Protein AF-A0A7V0LXZ6-F1 (afdb_monomer)

Structure (mmCIF, N/CA/C/O backbone):
data_AF-A0A7V0LXZ6-F1
#
_entry.id   AF-A0A7V0LXZ6-F1
#
loop_
_atom_site.group_PDB
_atom_site.id
_atom_site.type_symbol
_atom_site.label_atom_id
_atom_site.label_alt_id
_atom_site.label_comp_id
_atom_site.label_asym_id
_atom_site.label_entity_id
_atom_site.label_seq_id
_atom_site.pdbx_PDB_ins_code
_atom_site.Cartn_x
_atom_site.Cartn_y
_atom_site.Cartn_z
_atom_site.occupancy
_atom_site.B_iso_or_equiv
_atom_site.auth_seq_id
_atom_site.auth_comp_id
_atom_site.auth_asym_id
_atom_site.auth_atom_id
_atom_site.pdbx_PDB_model_num
ATOM 1 N N . MET A 1 1 ? -17.083 27.691 -55.300 1.00 70.56 1 MET A N 1
ATOM 2 C CA . MET A 1 1 ? -17.673 26.833 -54.243 1.00 70.56 1 MET A CA 1
ATOM 3 C C . MET A 1 1 ? -17.488 25.333 -54.470 1.00 70.56 1 MET A C 1
ATOM 5 O O . MET A 1 1 ? -16.845 24.711 -53.639 1.00 70.56 1 MET A O 1
ATOM 9 N N . LYS A 1 2 ? -17.955 24.738 -55.580 1.00 71.31 2 LYS A N 1
ATOM 10 C CA . LYS A 1 2 ? -17.934 23.268 -55.792 1.00 71.31 2 LYS A CA 1
ATOM 11 C C . LYS A 1 2 ? -16.551 22.598 -55.631 1.00 71.31 2 LYS A C 1
ATOM 13 O O . LYS A 1 2 ? -16.450 21.542 -55.025 1.00 71.31 2 LYS A O 1
ATOM 18 N N . LYS A 1 3 ? -15.472 23.250 -56.090 1.00 75.25 3 LYS A N 1
ATOM 19 C CA . LYS A 1 3 ? -14.084 22.759 -55.933 1.00 75.25 3 LYS A CA 1
ATOM 20 C C . LYS A 1 3 ? -13.577 22.758 -54.480 1.00 75.25 3 LYS A C 1
ATOM 22 O O . LYS A 1 3 ? -12.736 21.936 -54.145 1.00 75.25 3 LYS A O 1
ATOM 27 N N . TYR A 1 4 ? -14.076 23.658 -53.632 1.00 81.69 4 TYR A N 1
ATOM 28 C CA . TYR A 1 4 ? -13.683 23.731 -52.219 1.00 81.69 4 TYR A CA 1
ATOM 29 C C . TYR A 1 4 ? -14.408 22.670 -51.385 1.00 81.69 4 TYR A C 1
ATOM 31 O O . TYR A 1 4 ? -13.781 22.027 -50.553 1.00 81.69 4 TYR A O 1
ATOM 39 N N . LEU A 1 5 ? -15.686 22.411 -51.687 1.00 83.12 5 LEU A N 1
ATOM 40 C CA . LEU A 1 5 ? -16.473 21.344 -51.054 1.00 83.12 5 LEU A CA 1
ATOM 41 C C . LEU A 1 5 ? -15.855 19.954 -51.275 1.00 83.12 5 LEU A C 1
ATOM 43 O O . LEU A 1 5 ? -15.753 19.177 -50.333 1.00 83.12 5 LEU A O 1
ATOM 47 N N . ILE A 1 6 ? -15.367 19.668 -52.488 1.00 89.94 6 ILE A N 1
ATOM 48 C CA . ILE A 1 6 ? -14.711 18.385 -52.799 1.00 89.94 6 ILE A CA 1
ATOM 49 C C . ILE A 1 6 ? -13.418 18.215 -51.988 1.00 89.94 6 ILE A C 1
ATOM 51 O O . ILE A 1 6 ? -13.202 17.156 -51.405 1.00 89.94 6 ILE A O 1
ATOM 55 N N . LYS A 1 7 ? -12.586 19.263 -51.892 1.00 87.31 7 LYS A N 1
ATOM 56 C CA . LYS A 1 7 ? -11.340 19.217 -51.110 1.00 87.31 7 LYS A CA 1
ATOM 57 C C . LYS A 1 7 ? -11.601 18.980 -49.624 1.00 87.31 7 LYS A C 1
ATOM 59 O O . LYS A 1 7 ? -10.952 18.126 -49.041 1.00 87.31 7 LYS A O 1
ATOM 64 N N . ILE A 1 8 ? -12.584 19.675 -49.048 1.00 91.62 8 ILE A N 1
ATOM 65 C CA . ILE A 1 8 ? -12.962 19.495 -47.640 1.00 91.62 8 ILE A CA 1
ATOM 66 C C . ILE A 1 8 ? -13.456 18.064 -47.397 1.00 91.62 8 ILE A C 1
ATOM 68 O O . ILE A 1 8 ? -13.003 17.426 -46.452 1.00 91.62 8 ILE A O 1
ATOM 72 N N . SER A 1 9 ? -14.311 17.526 -48.277 1.00 89.50 9 SER A N 1
ATOM 73 C CA . SER A 1 9 ? -14.798 16.147 -48.134 1.00 89.50 9 SER A CA 1
ATOM 74 C C . SER A 1 9 ? -13.667 15.115 -48.193 1.00 89.50 9 SER A C 1
ATOM 76 O O . SER A 1 9 ? -13.610 14.234 -47.345 1.00 89.50 9 SER A O 1
ATOM 78 N N . ALA A 1 10 ? -12.716 15.273 -49.120 1.00 91.19 10 ALA A N 1
ATOM 79 C CA . ALA A 1 10 ? -11.587 14.359 -49.258 1.00 91.19 10 ALA A CA 1
ATOM 80 C C . ALA A 1 10 ? -10.656 14.415 -48.040 1.00 91.19 10 ALA A C 1
ATOM 82 O O . ALA A 1 10 ? -10.211 13.377 -47.563 1.00 91.19 10 ALA A O 1
ATOM 83 N N . THR A 1 11 ? -10.393 15.610 -47.504 1.00 92.50 11 THR A N 1
ATOM 84 C CA . THR A 1 11 ? -9.582 15.772 -46.292 1.00 92.50 11 THR A CA 1
ATOM 85 C C . THR A 1 11 ? -10.244 15.121 -45.083 1.00 92.50 11 THR A C 1
ATOM 87 O O . THR A 1 11 ? -9.566 14.401 -44.359 1.00 92.50 11 THR A O 1
ATOM 90 N N . ILE A 1 12 ? -11.556 15.301 -44.894 1.00 93.31 12 ILE A N 1
ATOM 91 C CA . ILE A 1 12 ? -12.292 14.649 -43.801 1.00 93.31 12 ILE A CA 1
ATOM 92 C C . ILE A 1 12 ? -12.220 13.127 -43.950 1.00 93.31 12 ILE A C 1
ATOM 94 O O . ILE A 1 12 ? -11.862 12.452 -42.996 1.00 93.31 12 ILE A O 1
ATOM 98 N N . THR A 1 13 ? -12.468 12.583 -45.145 1.00 93.38 13 THR A N 1
ATOM 99 C CA . THR A 1 13 ? -12.388 11.132 -45.380 1.00 93.38 13 THR A CA 1
ATOM 100 C C . THR A 1 13 ? -10.986 10.575 -45.124 1.00 93.38 13 THR A C 1
ATOM 102 O O . THR A 1 13 ? -10.862 9.519 -44.511 1.00 93.38 13 THR A O 1
ATOM 105 N N . ILE A 1 14 ? -9.930 11.281 -45.543 1.00 94.25 14 ILE A N 1
ATOM 106 C CA . ILE A 1 14 ? -8.543 10.865 -45.289 1.00 94.25 14 ILE A CA 1
ATOM 107 C C . ILE A 1 14 ? -8.238 10.895 -43.787 1.00 94.25 14 ILE A C 1
ATOM 109 O O . ILE A 1 14 ? -7.700 9.920 -43.272 1.00 94.25 14 ILE A O 1
ATOM 113 N N . LEU A 1 15 ? -8.626 11.953 -43.066 1.00 91.25 15 LEU A N 1
ATOM 114 C CA . LEU A 1 15 ? -8.446 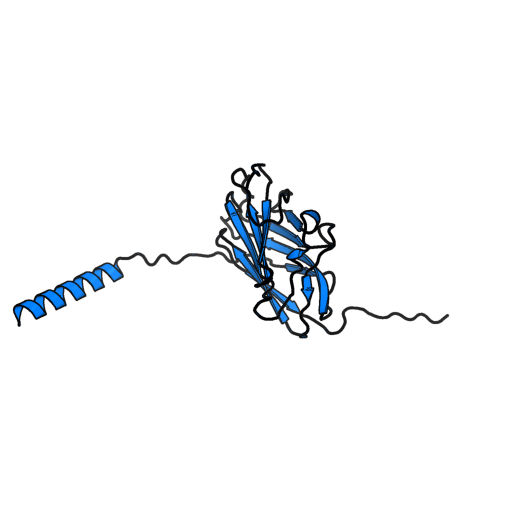12.016 -41.611 1.00 91.25 15 LEU A CA 1
ATOM 115 C C . LEU A 1 15 ? -9.231 10.921 -40.882 1.00 91.25 15 LEU A C 1
ATOM 117 O O . LEU A 1 15 ? -8.697 10.314 -39.961 1.00 91.25 15 LEU A O 1
ATOM 121 N N . SER A 1 16 ? -10.463 10.629 -41.306 1.00 89.44 16 SER A N 1
ATOM 122 C CA . SER A 1 16 ? -11.259 9.544 -40.729 1.00 89.44 16 SER A CA 1
ATOM 123 C C . SER A 1 16 ? -10.629 8.172 -40.975 1.00 89.44 16 SER A C 1
ATOM 125 O O . SER A 1 16 ? -10.624 7.350 -40.067 1.00 89.44 16 SER A O 1
ATOM 127 N N . LEU A 1 17 ? -10.051 7.919 -42.158 1.00 91.00 17 LEU A N 1
ATOM 128 C CA . LEU A 1 17 ? -9.317 6.673 -42.409 1.00 91.00 17 LEU A CA 1
ATOM 129 C C . LEU A 1 17 ? -8.022 6.584 -41.592 1.00 91.00 17 LEU A C 1
ATOM 131 O O . LEU A 1 17 ? -7.716 5.511 -41.086 1.00 91.00 17 LEU A O 1
ATOM 135 N N . LEU A 1 18 ? -7.281 7.687 -41.436 1.00 89.50 18 LEU A N 1
ATOM 136 C CA . LEU A 1 18 ? -6.085 7.705 -40.588 1.00 89.50 18 LEU A CA 1
ATOM 137 C C . LEU A 1 18 ? -6.425 7.469 -39.112 1.00 89.50 18 LEU A C 1
ATOM 139 O O . LEU A 1 18 ? -5.699 6.745 -38.442 1.00 89.50 18 LEU A O 1
ATOM 143 N N . ALA A 1 19 ? -7.539 8.019 -38.622 1.00 85.25 19 ALA A N 1
ATOM 144 C CA . ALA A 1 19 ? -8.000 7.790 -37.255 1.00 85.25 19 ALA A CA 1
ATOM 145 C C . ALA A 1 19 ? -8.339 6.310 -36.988 1.00 85.25 19 ALA A C 1
ATOM 147 O O . ALA A 1 19 ? -8.127 5.832 -35.881 1.00 85.25 19 ALA A O 1
ATOM 148 N N . LEU A 1 20 ? -8.805 5.573 -38.005 1.00 85.88 20 LEU A N 1
ATOM 149 C CA . LEU A 1 20 ? -9.069 4.129 -37.920 1.00 85.88 20 LEU A CA 1
ATOM 150 C C . LEU A 1 20 ? -7.802 3.262 -38.027 1.00 85.88 20 LEU A C 1
ATOM 152 O O . LEU A 1 20 ? -7.851 2.081 -37.698 1.00 85.88 20 LEU A O 1
ATOM 156 N N . MET A 1 21 ? -6.687 3.819 -38.511 1.00 85.12 21 MET A N 1
ATOM 157 C CA . MET A 1 21 ? -5.390 3.130 -38.591 1.00 85.12 21 MET A CA 1
ATOM 158 C C . MET A 1 21 ? -4.539 3.308 -37.331 1.00 85.12 21 MET A C 1
ATOM 160 O O . MET A 1 21 ? -3.470 2.704 -37.236 1.00 85.12 21 MET A O 1
ATOM 164 N N . LEU A 1 22 ? -4.985 4.124 -36.373 1.00 82.19 22 LEU A N 1
ATOM 165 C CA . LEU A 1 22 ? -4.347 4.177 -35.067 1.00 82.19 22 LEU A CA 1
ATOM 166 C C . LEU A 1 22 ? -4.618 2.838 -34.367 1.00 82.19 22 LEU A C 1
ATOM 168 O O . LEU A 1 22 ? -5.787 2.479 -34.203 1.00 82.19 22 LEU A O 1
ATOM 172 N N . PRO A 1 23 ? -3.580 2.067 -33.996 1.00 77.56 23 PRO A N 1
ATOM 173 C CA . PRO A 1 23 ? -3.788 0.832 -33.261 1.00 77.56 23 PRO A CA 1
ATOM 174 C C . PRO A 1 23 ? -4.533 1.169 -31.971 1.00 77.56 23 PRO A C 1
ATOM 176 O O . PRO A 1 23 ? -4.084 2.012 -31.195 1.00 77.56 23 PRO A O 1
ATOM 179 N N . ILE A 1 24 ? -5.677 0.520 -31.749 1.00 70.38 24 ILE A N 1
ATOM 180 C CA . ILE A 1 24 ? -6.316 0.526 -30.436 1.00 70.38 24 ILE A CA 1
ATOM 181 C C . ILE A 1 24 ? -5.371 -0.263 -29.534 1.00 70.38 24 ILE A C 1
ATOM 183 O O . ILE A 1 24 ? -5.364 -1.493 -29.552 1.00 70.38 24 ILE A O 1
ATOM 187 N N . GLN A 1 25 ? -4.514 0.446 -28.806 1.00 66.25 25 GLN A N 1
ATOM 188 C CA . GLN A 1 25 ? -3.746 -0.152 -27.729 1.00 66.25 25 GLN A CA 1
ATOM 189 C C . GLN A 1 25 ? -4.722 -0.364 -26.576 1.00 66.25 25 GLN A C 1
ATOM 191 O O . GLN A 1 25 ? -5.015 0.555 -25.817 1.00 66.25 25 GLN A O 1
ATOM 196 N N . ILE A 1 26 ? -5.298 -1.563 -26.509 1.00 64.44 26 ILE A N 1
ATOM 197 C CA . ILE A 1 26 ? -5.963 -2.015 -25.292 1.00 64.44 26 ILE A CA 1
ATOM 198 C C . ILE A 1 26 ? -4.826 -2.242 -24.298 1.00 64.44 26 ILE A C 1
ATOM 200 O O . ILE A 1 26 ? -4.023 -3.155 -24.495 1.00 64.44 26 ILE A O 1
ATOM 204 N N . ALA A 1 27 ? -4.712 -1.374 -23.293 1.00 66.44 27 ALA A N 1
ATOM 205 C CA . ALA A 1 27 ? -3.879 -1.663 -22.138 1.00 66.44 27 ALA A CA 1
ATOM 206 C C . ALA A 1 27 ? -4.470 -2.917 -21.482 1.00 66.44 27 ALA A C 1
ATOM 208 O O . ALA A 1 27 ? -5.609 -2.893 -21.018 1.00 66.44 27 ALA A O 1
ATOM 209 N N . GLN A 1 28 ? -3.749 -4.033 -21.563 1.00 63.78 28 GLN A N 1
ATOM 210 C CA . GLN A 1 28 ? -4.080 -5.218 -20.784 1.00 63.78 28 GLN A CA 1
ATOM 211 C C . GLN A 1 28 ? -3.462 -4.993 -19.411 1.00 63.78 28 GLN A C 1
ATOM 213 O O . GLN A 1 28 ? -2.269 -5.219 -19.244 1.00 63.78 28 GLN A O 1
ATOM 218 N N . ALA A 1 29 ? -4.260 -4.454 -18.494 1.00 68.94 29 ALA A N 1
ATOM 219 C CA . ALA A 1 29 ? -3.956 -4.523 -17.077 1.00 68.94 29 ALA A CA 1
ATOM 220 C C . ALA A 1 29 ? -4.301 -5.938 -16.605 1.00 68.94 29 ALA A C 1
ATOM 222 O O . ALA A 1 29 ? -5.400 -6.418 -16.909 1.00 68.94 29 ALA A O 1
ATOM 223 N N . GLY A 1 30 ? -3.363 -6.617 -15.947 1.00 82.50 30 GLY A N 1
ATOM 224 C CA . GLY A 1 30 ? -3.689 -7.827 -15.204 1.00 82.50 30 GLY A CA 1
ATOM 225 C C . GLY A 1 30 ? -4.546 -7.477 -13.987 1.00 82.50 30 GLY A C 1
ATOM 226 O O . GLY A 1 30 ? -4.618 -6.322 -13.561 1.00 82.50 30 GLY A O 1
ATOM 227 N N . GLU A 1 31 ? -5.234 -8.474 -13.445 1.00 91.31 31 GLU A N 1
ATOM 228 C CA . GLU A 1 31 ? -5.826 -8.357 -12.112 1.00 91.31 31 GLU A CA 1
ATOM 229 C C . GLU A 1 31 ? -4.799 -8.876 -11.101 1.00 91.31 31 GLU A C 1
ATOM 231 O O . GLU A 1 31 ? -4.091 -9.846 -11.394 1.00 91.31 31 GLU A O 1
ATOM 236 N N . TYR A 1 32 ? -4.697 -8.228 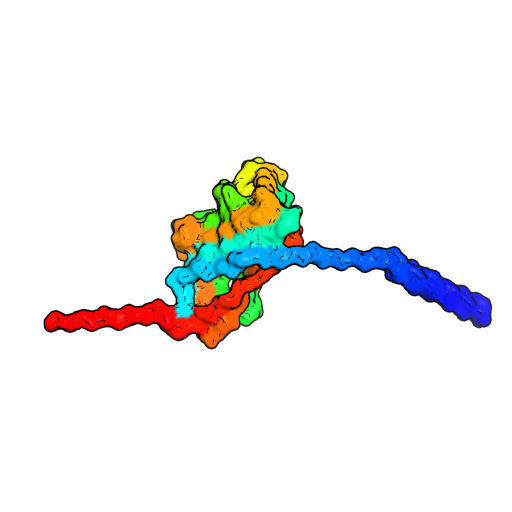-9.939 1.00 94.56 32 TYR A N 1
ATOM 237 C CA . TYR A 1 32 ? -4.053 -8.870 -8.795 1.00 94.56 32 TYR A CA 1
ATOM 238 C C . TYR A 1 32 ? -4.848 -10.121 -8.414 1.00 94.56 32 TYR A C 1
ATOM 240 O O . TYR A 1 32 ? -6.054 -10.201 -8.648 1.00 94.56 32 TYR A O 1
ATOM 248 N N . GLU A 1 33 ? -4.171 -11.118 -7.853 1.00 95.12 33 GLU A N 1
ATOM 249 C CA . GLU A 1 33 ? -4.819 -12.347 -7.399 1.00 95.12 33 GLU A CA 1
ATOM 250 C C . GLU A 1 33 ? -4.703 -12.487 -5.875 1.00 95.12 33 GLU A C 1
ATOM 252 O O . GLU A 1 33 ? -3.782 -11.965 -5.251 1.00 95.12 33 GLU A O 1
ATOM 257 N N . ASN A 1 34 ? -5.632 -13.233 -5.271 1.00 96.19 34 ASN A N 1
ATOM 258 C CA . ASN A 1 34 ? -5.605 -13.611 -3.853 1.00 96.19 34 ASN A CA 1
ATOM 259 C C . ASN A 1 34 ? -5.498 -12.425 -2.877 1.00 96.19 34 ASN A C 1
ATOM 261 O O . ASN A 1 34 ? -4.853 -12.540 -1.834 1.00 96.19 34 ASN A O 1
ATOM 265 N N . GLU A 1 35 ? -6.151 -11.304 -3.188 1.00 97.44 35 GLU A N 1
ATOM 266 C CA . GLU A 1 35 ? -6.051 -10.101 -2.372 1.00 97.44 35 GLU A CA 1
ATOM 267 C C . GLU A 1 35 ? -6.723 -10.291 -1.005 1.00 97.44 35 GLU A C 1
ATOM 269 O O . GLU A 1 35 ? -7.884 -10.699 -0.886 1.00 97.44 35 GLU A O 1
ATOM 274 N N . THR A 1 36 ? -5.986 -9.976 0.053 1.00 98.12 36 THR A N 1
ATOM 275 C CA . THR A 1 36 ? -6.440 -10.054 1.441 1.00 98.12 36 THR A CA 1
ATOM 276 C C . THR A 1 36 ? -5.910 -8.871 2.240 1.00 98.12 36 THR A C 1
ATOM 278 O O . THR A 1 36 ? -4.879 -8.301 1.904 1.00 98.12 36 THR A O 1
ATOM 281 N N . ASP A 1 37 ? -6.624 -8.505 3.303 1.00 98.25 37 ASP A N 1
ATOM 282 C CA . ASP A 1 37 ? -6.174 -7.534 4.300 1.00 98.25 37 ASP A CA 1
ATOM 283 C C . ASP A 1 37 ? -6.550 -8.050 5.691 1.00 98.25 37 ASP A C 1
ATOM 285 O O . ASP A 1 37 ? -7.724 -8.330 5.975 1.00 98.25 37 ASP A O 1
ATOM 289 N N . VAL A 1 38 ? -5.550 -8.214 6.555 1.00 97.94 38 VAL A N 1
ATOM 290 C CA . VAL A 1 38 ? -5.744 -8.578 7.956 1.00 97.94 38 VAL A CA 1
ATOM 291 C C . VAL A 1 38 ? -5.642 -7.332 8.825 1.00 97.94 38 VAL A C 1
ATOM 293 O O . VAL A 1 38 ? -4.570 -6.801 9.108 1.00 97.94 38 VAL A O 1
ATOM 296 N N . MET A 1 39 ? -6.797 -6.913 9.334 1.00 98.06 39 MET A N 1
ATOM 297 C CA . MET A 1 39 ? -6.916 -5.720 10.160 1.00 98.06 39 MET A CA 1
ATOM 298 C C . MET A 1 39 ? -6.863 -6.029 11.655 1.00 98.06 39 MET A C 1
ATOM 300 O O . MET A 1 39 ? -7.511 -6.960 12.142 1.00 98.06 39 MET A O 1
ATOM 304 N N . THR A 1 40 ? -6.179 -5.187 12.435 1.00 97.94 40 THR A N 1
ATOM 305 C CA . THR A 1 40 ? -6.197 -5.323 13.904 1.00 97.94 40 THR A CA 1
ATOM 306 C C . THR A 1 40 ? -7.531 -4.913 14.526 1.00 97.94 40 THR A C 1
ATOM 308 O O . THR A 1 40 ? -7.845 -5.354 15.637 1.00 97.94 40 THR A O 1
ATOM 311 N N . ARG A 1 41 ? -8.318 -4.065 13.848 1.00 97.81 41 ARG A N 1
ATOM 312 C CA . ARG A 1 41 ? -9.627 -3.569 14.301 1.00 97.81 41 ARG A CA 1
ATOM 313 C C . ARG A 1 41 ? -10.588 -3.439 13.119 1.00 97.81 41 ARG A C 1
ATOM 315 O O . ARG A 1 41 ? -10.260 -2.787 12.142 1.00 97.81 41 ARG A O 1
ATOM 322 N N . LEU A 1 42 ? -11.816 -3.938 13.259 1.00 97.69 42 LEU A N 1
ATOM 323 C CA . LEU A 1 42 ? -12.918 -3.723 12.297 1.00 97.69 42 LEU A CA 1
ATOM 324 C C . LEU A 1 42 ? -13.949 -2.705 12.806 1.00 97.69 42 LEU A C 1
ATOM 326 O O . LEU A 1 42 ? -14.905 -2.354 12.114 1.00 97.69 42 LEU A O 1
ATOM 330 N N . LYS A 1 43 ? -13.782 -2.238 14.048 1.00 97.88 43 LYS A N 1
ATOM 331 C CA . LYS A 1 43 ? -14.679 -1.269 14.676 1.00 97.88 43 LYS A CA 1
ATOM 332 C C . LYS A 1 43 ? -14.635 0.085 13.967 1.00 97.88 43 LYS A C 1
ATOM 334 O O . LYS A 1 43 ? -13.554 0.632 13.749 1.00 97.88 43 LYS A O 1
ATOM 339 N N . ALA A 1 44 ? -15.807 0.652 13.694 1.00 98.00 44 ALA A N 1
ATOM 340 C CA . ALA A 1 44 ? -15.955 1.997 13.145 1.00 98.00 44 ALA A CA 1
ATOM 341 C C . ALA A 1 44 ? -15.191 3.049 13.973 1.00 98.00 44 ALA A C 1
ATOM 343 O O . ALA A 1 44 ? -15.126 2.963 15.207 1.00 98.00 44 ALA A O 1
ATOM 344 N N . SER A 1 45 ? -14.619 4.048 13.294 1.00 97.31 45 SER A N 1
ATOM 345 C CA . SER A 1 45 ? -13.881 5.165 13.915 1.00 97.31 45 SER A CA 1
ATOM 346 C C . SER A 1 45 ? -12.761 4.734 14.868 1.00 97.31 45 SER A C 1
ATOM 348 O O . SER A 1 45 ? -12.507 5.381 15.885 1.00 97.31 45 SER A O 1
ATOM 350 N N . THR A 1 46 ? -12.113 3.610 14.572 1.00 97.75 46 THR A N 1
ATOM 351 C CA . THR A 1 46 ? -11.001 3.076 15.360 1.00 97.75 46 THR A CA 1
ATOM 352 C C . THR A 1 46 ? -9.779 2.918 14.466 1.00 97.75 46 THR A C 1
ATOM 354 O O . THR A 1 46 ? -9.901 2.443 13.342 1.00 97.75 46 THR A O 1
ATOM 357 N N . ALA A 1 47 ? -8.609 3.306 14.974 1.00 97.69 47 ALA A N 1
ATOM 358 C CA . ALA A 1 47 ? -7.339 3.097 14.291 1.00 97.69 47 ALA A CA 1
ATOM 359 C C . ALA A 1 47 ? -7.009 1.598 14.195 1.00 97.69 47 ALA A C 1
ATOM 361 O O . ALA A 1 47 ? -6.998 0.900 15.217 1.00 97.69 47 ALA A O 1
ATOM 362 N N . SER A 1 48 ? -6.710 1.134 12.986 1.00 98.12 48 SER A N 1
ATOM 363 C CA . SER A 1 48 ? -6.334 -0.234 12.655 1.00 98.12 48 SER A CA 1
ATOM 364 C C . SER A 1 48 ? -4.977 -0.264 11.957 1.00 98.12 48 SER A C 1
ATOM 366 O O . SER A 1 48 ? -4.582 0.670 11.265 1.00 98.12 48 SER A O 1
ATOM 368 N N . SER A 1 49 ? -4.257 -1.355 12.174 1.00 98.19 49 SER A N 1
ATOM 369 C CA . SER A 1 49 ? -3.138 -1.737 11.314 1.00 98.19 49 SER A CA 1
ATOM 370 C C . SER A 1 49 ? -3.629 -2.674 10.234 1.00 98.19 49 SER A C 1
ATOM 372 O O . SER A 1 49 ? -4.658 -3.323 10.436 1.00 98.19 49 SER A O 1
ATOM 374 N N . HIS A 1 50 ? -2.891 -2.703 9.134 1.00 98.44 50 HIS A N 1
ATOM 375 C CA . HIS A 1 50 ? -3.201 -3.471 7.939 1.00 98.44 50 HIS A CA 1
ATOM 376 C C . HIS A 1 50 ? -2.012 -4.369 7.598 1.00 98.44 50 HIS A C 1
ATOM 378 O O . HIS A 1 50 ? -0.864 -3.984 7.830 1.00 98.44 50 HIS A O 1
ATOM 384 N N . ASP A 1 51 ? -2.319 -5.553 7.093 1.00 98.62 51 ASP A N 1
ATOM 385 C CA . ASP A 1 51 ? -1.389 -6.548 6.554 1.00 98.62 51 ASP A CA 1
ATOM 386 C C . ASP A 1 51 ? -2.041 -7.031 5.259 1.00 98.62 51 ASP A C 1
ATOM 388 O O . ASP A 1 51 ? -2.978 -7.836 5.275 1.00 98.62 51 ASP A O 1
ATOM 392 N N . ILE A 1 52 ? -1.654 -6.373 4.165 1.00 98.62 52 ILE A N 1
ATOM 393 C CA . ILE A 1 52 ? -2.288 -6.472 2.855 1.00 98.62 52 ILE A CA 1
ATOM 394 C C . ILE A 1 52 ? -1.434 -7.385 1.993 1.00 98.62 52 ILE A C 1
ATOM 396 O O . ILE A 1 52 ? -0.276 -7.077 1.718 1.00 98.62 52 ILE A O 1
ATOM 400 N N . VAL A 1 53 ? -2.021 -8.484 1.530 1.00 98.56 53 VAL A N 1
ATOM 401 C CA . VAL A 1 53 ? -1.329 -9.493 0.727 1.00 98.56 53 VAL A CA 1
ATOM 402 C C . VAL A 1 53 ? -2.054 -9.694 -0.588 1.00 98.56 53 VAL A C 1
ATOM 404 O O . VAL A 1 53 ? -3.273 -9.841 -0.596 1.00 98.56 53 VAL A O 1
ATOM 407 N N . PHE A 1 54 ? -1.311 -9.729 -1.687 1.00 98.38 54 PHE A N 1
ATOM 408 C CA . PHE A 1 54 ? -1.821 -10.029 -3.022 1.00 98.38 54 PHE A CA 1
ATOM 409 C C . PHE A 1 54 ? -0.708 -10.609 -3.897 1.00 98.38 54 PHE A C 1
ATOM 411 O O . PHE A 1 54 ? 0.476 -10.413 -3.633 1.00 98.38 54 PHE A O 1
ATOM 418 N N . ASP A 1 55 ? -1.085 -11.303 -4.962 1.00 97.88 55 ASP A N 1
ATOM 419 C CA . ASP A 1 55 ? -0.161 -11.831 -5.956 1.00 97.88 55 ASP A CA 1
ATOM 420 C C . ASP A 1 55 ? -0.164 -10.943 -7.206 1.00 97.88 55 ASP A C 1
ATOM 422 O O . ASP A 1 55 ? -1.219 -10.535 -7.704 1.00 97.88 55 ASP A O 1
ATOM 426 N N . LEU A 1 56 ? 1.028 -10.658 -7.736 1.00 96.75 56 LEU A N 1
ATOM 427 C CA . LEU A 1 56 ? 1.174 -10.063 -9.065 1.00 96.75 56 LEU A CA 1
ATOM 428 C C . LEU A 1 56 ? 0.683 -11.042 -10.137 1.00 96.75 56 LEU A C 1
ATOM 430 O O . LEU A 1 56 ? 0.839 -12.260 -10.007 1.00 96.75 56 LEU A O 1
ATOM 434 N N . SER A 1 57 ? 0.151 -10.519 -11.241 1.00 93.88 57 SER A N 1
ATOM 435 C CA . SER A 1 57 ? -0.320 -11.365 -12.333 1.00 93.88 57 SER A CA 1
ATOM 436 C C . SER A 1 57 ? 0.827 -12.136 -13.004 1.00 93.88 57 SER A C 1
ATOM 438 O O . SER A 1 57 ? 2.009 -11.768 -12.968 1.00 93.88 57 SER A O 1
ATOM 440 N N . SER A 1 58 ? 0.492 -13.256 -13.652 1.00 91.44 58 SER A N 1
ATOM 441 C CA . SER A 1 58 ? 1.497 -14.090 -14.317 1.00 91.44 58 SER A CA 1
ATOM 442 C C . SER A 1 58 ? 2.242 -13.318 -15.412 1.00 91.44 58 SER A C 1
ATOM 444 O O . SER A 1 58 ? 1.623 -12.820 -16.352 1.00 91.44 58 SER A O 1
ATOM 446 N N . GLY A 1 59 ? 3.575 -13.297 -15.354 1.00 89.81 59 GLY A N 1
ATOM 447 C CA . GLY A 1 59 ? 4.408 -12.563 -16.313 1.00 89.81 59 GLY A CA 1
ATOM 448 C C . GLY A 1 59 ? 4.727 -11.125 -15.902 1.00 89.81 59 GLY A C 1
ATOM 449 O O . GLY A 1 59 ? 5.560 -10.505 -16.561 1.00 89.81 59 GLY A O 1
ATOM 450 N N . THR A 1 60 ? 4.140 -10.645 -14.806 1.00 94.06 60 THR A N 1
ATOM 451 C CA . THR A 1 60 ? 4.411 -9.334 -14.212 1.00 94.06 60 THR A CA 1
ATOM 452 C C . THR A 1 60 ? 5.366 -9.486 -13.032 1.00 94.06 60 THR A C 1
ATOM 454 O O . THR A 1 60 ? 5.385 -10.529 -12.372 1.00 94.06 60 THR A O 1
ATOM 457 N N . ALA A 1 61 ? 6.199 -8.477 -12.809 1.00 96.81 61 ALA A N 1
ATOM 458 C CA . ALA A 1 61 ? 7.113 -8.346 -11.683 1.00 96.81 61 ALA A CA 1
ATOM 459 C C . ALA A 1 61 ? 7.124 -6.872 -11.268 1.00 96.81 61 ALA A C 1
ATOM 461 O O . ALA A 1 61 ? 6.924 -6.014 -12.116 1.00 96.81 61 ALA A O 1
ATOM 462 N N . PHE A 1 62 ? 7.356 -6.596 -9.989 1.00 97.88 62 PHE A N 1
ATOM 463 C CA . PHE A 1 62 ? 7.686 -5.264 -9.500 1.00 97.88 62 PHE A CA 1
ATOM 464 C C . PHE A 1 62 ? 9.152 -4.942 -9.816 1.00 97.88 62 PHE A C 1
ATOM 466 O O . PHE A 1 62 ? 10.058 -5.640 -9.344 1.00 97.88 62 PHE A O 1
ATOM 473 N N . ASP A 1 63 ? 9.367 -3.924 -10.644 1.00 97.69 63 ASP A N 1
ATOM 474 C CA . ASP A 1 63 ? 10.659 -3.497 -11.180 1.00 97.69 63 ASP A CA 1
ATOM 475 C 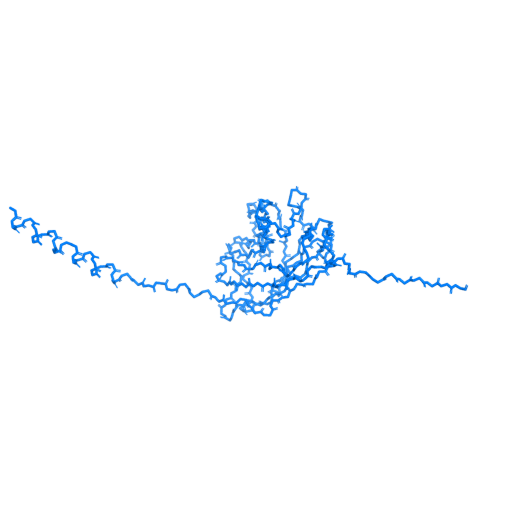C . ASP A 1 63 ? 11.073 -2.095 -10.704 1.00 97.69 63 ASP A C 1
ATOM 477 O O . ASP A 1 63 ? 10.292 -1.317 -10.161 1.00 97.69 63 ASP A O 1
ATOM 481 N N . ALA A 1 64 ? 12.342 -1.741 -10.927 1.00 97.31 64 ALA A N 1
ATOM 482 C CA . ALA A 1 64 ? 12.850 -0.409 -10.608 1.00 97.31 64 ALA A CA 1
ATOM 483 C C . ALA A 1 64 ? 11.996 0.700 -11.247 1.00 97.31 64 ALA A C 1
ATOM 485 O O . ALA A 1 64 ? 11.675 0.642 -12.435 1.00 97.31 64 ALA A O 1
ATOM 486 N N . THR A 1 65 ? 11.717 1.757 -10.479 1.00 96.06 65 THR A N 1
ATOM 487 C CA . THR A 1 65 ? 10.857 2.911 -10.815 1.00 96.06 65 THR A CA 1
ATOM 488 C C . THR A 1 65 ? 9.366 2.609 -10.951 1.00 96.06 65 THR A C 1
ATOM 490 O O . THR A 1 65 ? 8.579 3.517 -11.233 1.00 96.06 65 THR A O 1
ATOM 493 N N . GLU A 1 66 ? 8.957 1.357 -10.755 1.00 97.19 66 GLU A N 1
ATOM 494 C CA . GLU A 1 66 ? 7.545 1.027 -10.689 1.00 97.19 66 GLU A CA 1
ATOM 495 C C . GLU A 1 66 ? 6.955 1.386 -9.331 1.00 97.19 66 GLU A C 1
ATOM 497 O O . GLU A 1 66 ? 7.656 1.540 -8.326 1.00 97.19 66 GLU A O 1
ATOM 502 N N . THR A 1 67 ? 5.634 1.518 -9.316 1.00 97.50 67 THR A N 1
ATOM 503 C CA . THR A 1 67 ? 4.861 1.820 -8.127 1.00 97.50 67 THR A CA 1
ATOM 504 C C . THR A 1 67 ? 3.753 0.812 -7.912 1.00 97.50 67 THR A C 1
ATOM 506 O O . THR A 1 67 ? 3.152 0.316 -8.867 1.00 97.50 67 THR A O 1
ATOM 509 N N . ILE A 1 68 ? 3.453 0.583 -6.640 1.00 98.19 68 ILE A N 1
ATOM 510 C CA . ILE A 1 68 ? 2.234 -0.049 -6.149 1.00 98.19 68 ILE A CA 1
ATOM 511 C C . ILE A 1 68 ? 1.530 0.977 -5.264 1.00 98.19 68 ILE A C 1
ATOM 513 O O . ILE A 1 68 ? 2.159 1.635 -4.441 1.00 98.19 68 ILE A O 1
ATOM 517 N N . THR A 1 69 ? 0.225 1.137 -5.426 1.00 98.19 69 THR A N 1
ATOM 518 C CA . THR A 1 69 ? -0.587 2.078 -4.658 1.00 98.19 69 THR A CA 1
ATOM 519 C C . THR A 1 69 ? -1.675 1.344 -3.901 1.00 98.19 69 THR A C 1
ATOM 521 O O . THR A 1 69 ? -2.408 0.560 -4.502 1.00 98.19 69 THR A O 1
ATOM 524 N N . VAL A 1 70 ? -1.822 1.669 -2.622 1.00 98.50 70 VAL A N 1
ATOM 525 C CA . VAL A 1 70 ? -2.948 1.287 -1.772 1.00 98.50 70 VAL A CA 1
ATOM 526 C C . VAL A 1 70 ? -3.812 2.527 -1.567 1.00 98.50 70 VAL A C 1
ATOM 528 O O . VAL A 1 70 ? -3.371 3.505 -0.965 1.00 98.50 70 VAL A O 1
ATOM 531 N N . ASP A 1 71 ? -5.028 2.507 -2.099 1.00 98.31 71 ASP A N 1
ATOM 532 C CA . ASP A 1 71 ? -5.983 3.606 -2.001 1.00 98.31 71 ASP A CA 1
ATOM 533 C C . ASP A 1 71 ? -7.059 3.293 -0.959 1.00 98.31 71 ASP A C 1
ATOM 535 O O . ASP A 1 71 ? -7.914 2.418 -1.138 1.00 98.31 71 ASP A O 1
ATOM 539 N N . PHE A 1 72 ? -6.995 4.044 0.137 1.00 98.19 72 PHE A N 1
ATOM 540 C CA . PHE A 1 72 ? -7.909 3.978 1.270 1.00 98.19 72 PHE A CA 1
ATOM 541 C C . PHE A 1 72 ? -9.191 4.815 1.070 1.00 98.19 72 PHE A C 1
ATOM 543 O O . PHE A 1 72 ? -10.077 4.792 1.929 1.00 98.19 72 PHE A O 1
ATOM 550 N N . GLY A 1 73 ? -9.333 5.528 -0.054 1.00 97.19 73 GLY A N 1
ATOM 551 C CA . GLY A 1 73 ? -10.560 6.219 -0.457 1.00 97.19 73 GLY A CA 1
ATOM 552 C C . GLY A 1 73 ? -11.000 7.323 0.505 1.00 97.19 73 GLY A C 1
ATOM 553 O O . GLY A 1 73 ? -12.194 7.473 0.794 1.00 97.19 73 GLY A O 1
ATOM 554 N N . GLU A 1 74 ? -10.049 8.089 1.040 1.00 95.94 74 GLU A N 1
ATOM 555 C CA . GLU A 1 74 ? -10.328 9.158 2.006 1.00 95.94 74 GLU A CA 1
ATOM 556 C C . GLU A 1 74 ? -11.183 10.274 1.380 1.00 95.94 74 GLU A C 1
ATOM 558 O O . GLU A 1 74 ? -12.099 10.804 2.017 1.00 95.94 74 GLU A O 1
ATOM 563 N N . ASP A 1 75 ? -10.985 10.552 0.087 1.00 95.44 75 ASP A N 1
ATOM 564 C CA . ASP A 1 75 ? -11.793 11.502 -0.691 1.00 95.44 75 ASP A CA 1
ATOM 565 C C . ASP A 1 75 ? -13.268 11.073 -0.843 1.00 95.44 75 ASP A C 1
ATOM 567 O O . ASP A 1 75 ? -14.163 11.902 -1.040 1.00 95.44 75 ASP A O 1
ATOM 571 N N . SER A 1 76 ? -13.526 9.778 -0.669 1.00 94.94 76 SER A N 1
ATOM 572 C CA . SER A 1 76 ? -14.837 9.134 -0.665 1.00 94.94 76 SER A CA 1
ATOM 573 C C . SER A 1 76 ? -15.381 8.931 0.755 1.00 94.94 76 SER A C 1
ATOM 575 O O . SER A 1 76 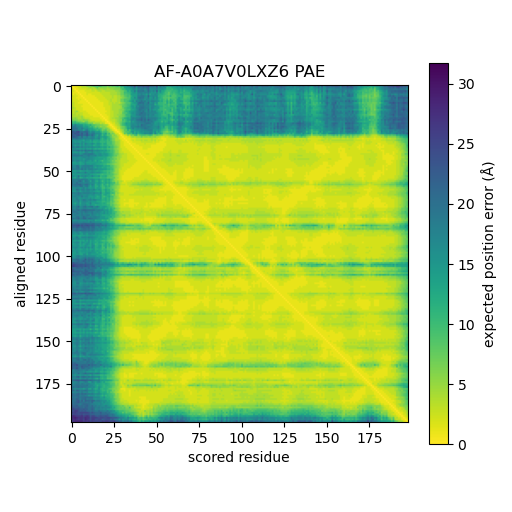? -16.426 8.305 0.940 1.00 94.94 76 SER A O 1
ATOM 577 N N . SER A 1 77 ? -14.717 9.518 1.761 1.00 93.62 77 SER A N 1
ATOM 578 C CA . SER A 1 77 ? -15.055 9.409 3.186 1.00 93.62 77 SER A CA 1
ATOM 579 C C . SER A 1 77 ? -15.027 7.971 3.719 1.00 93.62 77 SER A C 1
ATOM 581 O O . SER A 1 77 ? -15.824 7.625 4.599 1.00 93.62 77 SER A O 1
ATOM 583 N N . TYR A 1 78 ? -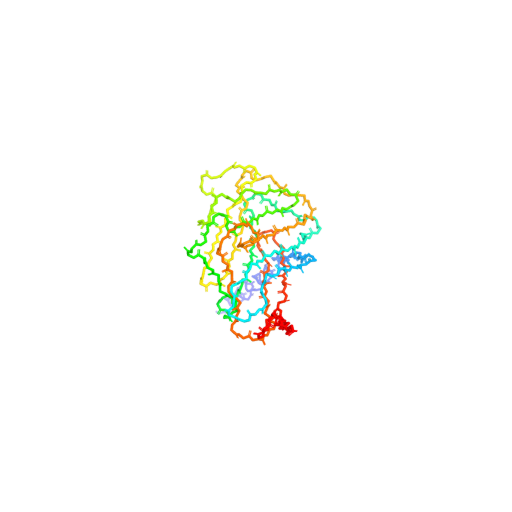14.139 7.130 3.179 1.00 95.62 78 TYR A N 1
ATOM 584 C CA . TYR A 1 78 ? -13.889 5.788 3.698 1.00 95.62 78 TYR A CA 1
ATOM 585 C C . TYR A 1 78 ? -12.893 5.853 4.859 1.00 95.62 78 TYR A C 1
ATOM 587 O O . TYR A 1 78 ? -13.228 6.332 5.945 1.00 95.62 78 TYR A O 1
ATOM 595 N N . PHE A 1 79 ? -11.687 5.348 4.661 1.00 97.44 79 PHE A N 1
ATOM 596 C CA . PHE A 1 79 ? -10.666 5.314 5.688 1.00 97.44 79 PHE A CA 1
ATOM 597 C C . PHE A 1 79 ? -9.912 6.649 5.751 1.00 97.44 79 PHE A C 1
ATOM 599 O O . PHE A 1 79 ? -9.921 7.418 4.795 1.00 97.44 79 PHE A O 1
ATOM 606 N N . VAL A 1 80 ? -9.272 6.927 6.888 1.00 97.38 80 VAL A N 1
ATOM 607 C CA . VAL A 1 80 ? -8.456 8.138 7.092 1.00 97.38 80 VAL A CA 1
ATOM 608 C C . VAL A 1 80 ? -7.018 7.734 7.382 1.00 97.38 80 VAL A C 1
ATOM 610 O O . VAL A 1 80 ? -6.765 7.046 8.377 1.00 97.38 80 VAL A O 1
ATOM 613 N N . VAL A 1 81 ? -6.084 8.159 6.535 1.00 96.62 81 VAL A N 1
ATOM 614 C CA . VAL A 1 81 ? -4.656 7.838 6.654 1.00 96.62 81 VAL A CA 1
ATOM 615 C C . VAL A 1 81 ? -3.963 8.878 7.541 1.00 96.62 81 VAL A C 1
ATOM 617 O O . VAL A 1 81 ? -4.094 10.079 7.325 1.00 96.62 81 VAL A O 1
ATOM 620 N N . ASP A 1 82 ? -3.172 8.451 8.532 1.00 92.69 82 ASP A N 1
ATOM 621 C CA . ASP A 1 82 ? -2.382 9.367 9.381 1.00 92.69 82 ASP A CA 1
ATOM 622 C C . ASP A 1 82 ? -1.083 9.802 8.675 1.00 92.69 82 ASP A C 1
ATOM 624 O O . ASP A 1 82 ? 0.034 9.557 9.138 1.00 92.69 82 ASP A O 1
ATOM 628 N N . GLY A 1 83 ? -1.226 10.400 7.489 1.00 84.12 83 GLY A N 1
ATOM 629 C CA . GLY A 1 83 ? -0.112 10.651 6.574 1.00 84.12 83 GLY A CA 1
ATOM 630 C C . GLY A 1 83 ? 0.923 11.626 7.128 1.00 84.12 83 GLY A C 1
ATOM 631 O O . GLY A 1 83 ? 2.114 11.331 7.119 1.00 84.12 83 GLY A O 1
ATOM 632 N N . ALA A 1 84 ? 0.477 12.755 7.687 1.00 85.88 84 ALA A N 1
ATOM 633 C CA . ALA A 1 84 ? 1.364 13.813 8.180 1.00 85.88 84 ALA A CA 1
ATOM 634 C C . ALA A 1 84 ? 2.291 13.376 9.330 1.00 85.88 84 ALA A C 1
ATOM 636 O O . ALA A 1 84 ? 3.333 13.999 9.549 1.00 85.88 84 ALA A O 1
ATOM 637 N N . SER A 1 85 ? 1.907 12.338 10.078 1.00 90.25 85 SER A N 1
ATOM 638 C CA . SER A 1 85 ? 2.699 11.818 11.194 1.00 90.25 85 SER A CA 1
ATOM 639 C C . SER A 1 85 ? 3.531 10.595 10.806 1.00 90.25 85 SER A C 1
ATOM 641 O O . SER A 1 85 ? 4.453 10.253 11.550 1.00 90.25 85 SER A O 1
ATOM 643 N N . SER A 1 86 ? 3.177 9.912 9.708 1.00 94.62 86 SER A N 1
ATOM 644 C CA . SER A 1 86 ? 3.746 8.618 9.314 1.00 94.62 86 SER A CA 1
ATOM 645 C C . SER A 1 86 ? 5.253 8.693 9.074 1.00 94.62 86 SER A C 1
ATOM 647 O O . SER A 1 86 ? 5.787 9.670 8.552 1.00 94.62 86 SER A O 1
ATOM 649 N N . ALA A 1 87 ? 5.945 7.643 9.494 1.00 96.56 87 ALA A N 1
ATOM 650 C CA . ALA A 1 87 ? 7.387 7.495 9.435 1.00 96.56 87 ALA A CA 1
ATOM 651 C C . ALA A 1 87 ? 7.755 6.126 8.854 1.00 96.56 87 ALA A C 1
ATOM 653 O O . ALA A 1 87 ? 6.915 5.245 8.723 1.00 96.56 87 ALA A O 1
ATOM 654 N N . ILE A 1 88 ? 9.037 5.938 8.533 1.00 97.25 88 ILE A N 1
ATOM 655 C CA . ILE A 1 88 ? 9.557 4.703 7.921 1.00 97.25 88 ILE A CA 1
ATOM 656 C C . ILE A 1 88 ? 9.111 3.452 8.689 1.00 97.25 88 ILE A C 1
ATOM 658 O O . ILE A 1 88 ? 8.685 2.485 8.082 1.00 97.25 88 ILE A O 1
ATOM 662 N N . ALA A 1 89 ? 9.161 3.495 10.024 1.00 97.69 89 ALA A N 1
ATOM 663 C CA . ALA A 1 89 ? 8.796 2.362 10.875 1.00 97.69 89 ALA A CA 1
ATOM 664 C C . ALA A 1 89 ? 7.304 1.992 10.823 1.00 97.69 89 ALA A C 1
ATOM 666 O O . ALA A 1 89 ? 6.932 0.951 11.346 1.00 97.69 89 ALA A O 1
ATOM 667 N N . ASP A 1 90 ? 6.447 2.841 10.253 1.00 98.06 90 ASP A N 1
ATOM 668 C CA . A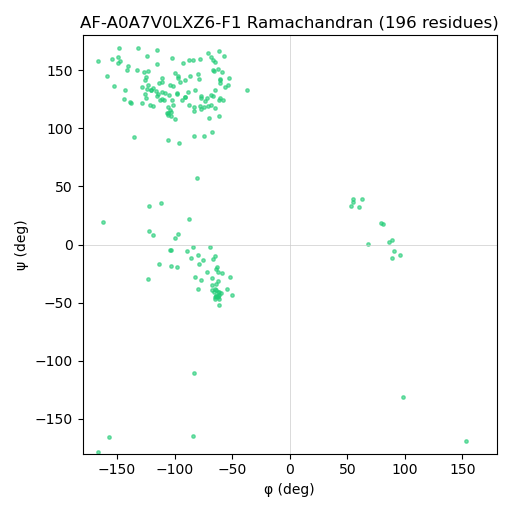SP A 1 90 ? 5.037 2.516 10.062 1.00 98.06 90 ASP A CA 1
ATOM 669 C C . ASP A 1 90 ? 4.808 1.614 8.848 1.00 98.06 90 ASP A C 1
ATOM 671 O O . ASP A 1 90 ? 3.699 1.119 8.709 1.00 98.06 90 ASP A O 1
ATOM 675 N N . PHE A 1 91 ? 5.806 1.368 7.998 1.00 98.56 91 PHE A N 1
ATOM 676 C CA . PHE A 1 91 ? 5.640 0.584 6.778 1.00 98.56 91 PHE A CA 1
ATOM 677 C C . PHE A 1 91 ? 6.638 -0.563 6.704 1.00 98.56 91 PHE A C 1
ATOM 679 O O . PHE A 1 91 ? 7.810 -0.394 7.040 1.00 98.56 91 PHE A O 1
ATOM 686 N N . ASP A 1 92 ? 6.166 -1.693 6.196 1.00 98.69 92 ASP A N 1
ATOM 687 C CA . ASP A 1 92 ? 7.008 -2.793 5.742 1.00 98.69 92 ASP A CA 1
ATOM 688 C C . ASP A 1 92 ? 6.541 -3.271 4.362 1.00 98.69 92 ASP A C 1
ATOM 690 O O . ASP A 1 92 ? 5.367 -3.119 4.004 1.00 98.69 92 ASP A O 1
ATOM 694 N N . PHE A 1 93 ? 7.476 -3.781 3.562 1.00 98.69 93 PHE A N 1
ATOM 695 C CA . PHE A 1 93 ? 7.213 -4.218 2.196 1.00 98.69 93 PHE A CA 1
ATOM 696 C C . PHE A 1 93 ? 8.041 -5.455 1.856 1.00 98.69 93 PHE A C 1
ATOM 698 O O . PHE A 1 93 ? 9.274 -5.438 1.898 1.00 98.69 93 PHE A O 1
ATOM 705 N N . ASN A 1 94 ? 7.361 -6.509 1.415 1.00 98.69 94 ASN A N 1
ATOM 706 C CA . ASN A 1 94 ? 7.986 -7.766 1.035 1.00 98.69 94 ASN A CA 1
ATOM 707 C C . ASN A 1 94 ? 7.340 -8.317 -0.239 1.00 98.69 94 ASN A C 1
ATOM 709 O O . ASN A 1 94 ? 6.143 -8.558 -0.272 1.00 98.69 94 ASN A O 1
ATOM 713 N N . ASP A 1 95 ? 8.120 -8.553 -1.289 1.00 98.12 95 ASP A N 1
ATOM 714 C CA . ASP A 1 95 ? 7.655 -9.116 -2.571 1.00 98.12 95 ASP A CA 1
ATOM 715 C C . ASP A 1 95 ? 8.206 -10.534 -2.813 1.00 98.12 95 ASP A C 1
ATOM 717 O O . ASP A 1 95 ? 8.596 -10.919 -3.919 1.00 98.12 95 ASP A O 1
ATOM 721 N N . GLY A 1 96 ? 8.335 -11.303 -1.730 1.00 97.75 96 GLY A N 1
ATOM 722 C CA . GLY A 1 96 ? 9.126 -12.531 -1.667 1.00 97.75 96 GLY A CA 1
ATOM 723 C C . GLY A 1 96 ? 10.585 -12.281 -1.272 1.00 97.75 96 GLY A C 1
ATOM 724 O O . GLY A 1 96 ? 11.305 -13.232 -0.951 1.00 97.75 96 GLY A O 1
ATOM 725 N N . THR A 1 97 ? 11.019 -11.018 -1.260 1.00 98.31 97 THR A N 1
ATOM 726 C CA . THR A 1 97 ? 12.245 -10.541 -0.615 1.00 98.31 97 THR A CA 1
ATOM 727 C C . THR A 1 97 ? 11.903 -9.363 0.289 1.00 98.31 97 THR A C 1
ATOM 729 O O . THR A 1 97 ? 11.162 -8.469 -0.107 1.00 98.31 97 THR A O 1
ATOM 732 N N . GLU A 1 98 ? 12.459 -9.358 1.500 1.00 98.25 98 GLU A N 1
ATOM 733 C CA . GLU A 1 98 ? 12.323 -8.229 2.422 1.00 98.25 98 GLU A CA 1
ATOM 734 C C . GLU A 1 98 ? 12.945 -6.971 1.816 1.00 98.25 98 GLU A C 1
ATOM 736 O O . GLU A 1 98 ? 14.133 -6.980 1.467 1.00 98.25 98 GLU A O 1
ATOM 741 N N . ARG A 1 99 ? 12.165 -5.895 1.706 1.00 98.38 99 ARG A N 1
ATOM 742 C CA . ARG A 1 99 ? 12.639 -4.616 1.179 1.00 98.38 99 ARG A CA 1
ATOM 743 C C . ARG A 1 99 ? 12.893 -3.626 2.306 1.00 98.38 99 ARG A C 1
ATOM 745 O O . ARG A 1 99 ? 12.460 -3.790 3.437 1.00 98.38 99 ARG A O 1
ATOM 752 N N . THR A 1 100 ? 13.682 -2.602 2.013 1.00 98.31 100 THR A N 1
ATOM 753 C CA . THR A 1 100 ? 14.011 -1.546 2.970 1.00 98.31 100 THR A CA 1
ATOM 754 C C . THR A 1 100 ? 13.219 -0.299 2.626 1.00 98.31 100 THR A C 1
ATOM 756 O O . THR A 1 100 ? 13.454 0.319 1.587 1.00 98.31 100 THR A O 1
ATOM 759 N N . ILE A 1 101 ? 12.329 0.116 3.527 1.00 98.31 101 ILE A N 1
ATOM 760 C CA . ILE A 1 101 ? 11.685 1.423 3.419 1.00 98.31 101 ILE A CA 1
ATOM 761 C C . ILE A 1 101 ? 12.714 2.513 3.728 1.00 98.31 101 ILE A C 1
ATOM 763 O O . ILE A 1 101 ? 13.289 2.562 4.818 1.00 98.31 101 ILE A O 1
ATOM 767 N N . VAL A 1 102 ? 12.969 3.388 2.758 1.00 97.38 102 VAL A N 1
ATOM 768 C CA . VAL A 1 102 ? 14.035 4.397 2.863 1.00 97.38 102 VAL A CA 1
ATOM 769 C C . VAL A 1 102 ? 13.547 5.808 3.171 1.00 97.38 102 VAL A C 1
ATOM 771 O O . VAL A 1 102 ? 14.325 6.623 3.669 1.00 97.38 102 VAL A O 1
ATOM 774 N N . GLY A 1 103 ? 12.265 6.081 2.938 1.00 95.94 103 GLY A N 1
ATOM 775 C CA . GLY A 1 103 ? 11.664 7.398 3.112 1.00 95.94 103 GLY A CA 1
ATOM 776 C C . GLY A 1 103 ? 10.139 7.338 3.100 1.00 95.94 103 GLY A C 1
ATOM 777 O O . GLY A 1 103 ? 9.556 6.384 2.587 1.00 95.94 103 GLY A O 1
ATOM 778 N N . VAL A 1 104 ? 9.515 8.361 3.692 1.00 94.62 104 VAL A N 1
ATOM 779 C CA . VAL A 1 104 ? 8.060 8.622 3.634 1.00 94.62 104 VAL A CA 1
ATOM 780 C C . VAL A 1 104 ? 7.806 10.027 3.058 1.00 94.62 104 VAL A C 1
ATOM 782 O O . VAL A 1 104 ? 6.933 10.773 3.490 1.00 94.62 104 VAL A O 1
ATOM 785 N N . ASP A 1 105 ? 8.668 10.455 2.140 1.00 89.19 105 ASP A N 1
ATOM 786 C CA . ASP A 1 105 ? 8.618 11.735 1.427 1.00 89.19 105 ASP A CA 1
ATOM 787 C C . ASP A 1 105 ? 8.091 11.595 -0.009 1.00 89.19 105 ASP A C 1
ATOM 789 O O . ASP A 1 105 ? 7.828 12.602 -0.668 1.00 89.19 105 ASP A O 1
ATOM 793 N N . GLY A 1 106 ? 7.848 10.361 -0.456 1.00 84.56 106 GLY A N 1
ATOM 794 C CA . GLY A 1 106 ? 7.235 10.050 -1.740 1.00 84.56 106 GLY A CA 1
ATOM 795 C C . GLY A 1 106 ? 8.170 10.084 -2.935 1.00 84.56 106 GLY A C 1
ATOM 796 O O . GLY A 1 106 ? 7.669 10.159 -4.054 1.00 84.56 106 GLY A O 1
ATOM 797 N N . ASP A 1 107 ? 9.488 10.031 -2.727 1.00 88.75 107 ASP A N 1
ATOM 798 C CA . ASP A 1 107 ? 10.425 9.817 -3.822 1.00 88.75 107 ASP A CA 1
ATOM 799 C C . ASP A 1 107 ? 11.700 9.070 -3.391 1.00 88.75 107 ASP A C 1
ATOM 801 O O . ASP A 1 107 ? 12.063 8.985 -2.221 1.00 88.75 107 ASP A O 1
ATOM 805 N N . CYS A 1 108 ? 12.400 8.502 -4.371 1.00 95.12 108 CYS A N 1
ATOM 806 C CA . CYS A 1 108 ? 13.662 7.792 -4.167 1.00 95.12 108 CYS A CA 1
ATOM 807 C C . CYS A 1 108 ? 14.904 8.710 -4.203 1.00 95.12 108 CYS A C 1
ATOM 809 O O . CYS A 1 108 ? 16.017 8.253 -4.495 1.00 95.12 108 CYS A O 1
ATOM 811 N N . THR A 1 109 ? 14.770 10.020 -3.962 1.00 93.94 109 THR A N 1
ATOM 812 C CA . THR A 1 109 ? 15.881 10.972 -4.102 1.00 93.94 109 THR A CA 1
ATOM 813 C C . THR A 1 109 ? 16.986 10.681 -3.094 1.00 93.94 109 THR A C 1
ATOM 815 O O . THR A 1 109 ? 16.831 10.820 -1.889 1.00 93.94 109 THR A O 1
ATOM 818 N N . GLY A 1 110 ? 18.172 10.341 -3.602 1.00 93.12 110 GLY A N 1
ATOM 819 C CA . GLY A 1 110 ? 19.330 10.023 -2.761 1.00 93.12 110 GLY A CA 1
ATOM 820 C C . GLY A 1 110 ? 19.392 8.564 -2.302 1.00 93.12 110 GLY A C 1
ATOM 821 O O . GLY A 1 110 ? 20.357 8.196 -1.631 1.00 93.12 110 GLY A O 1
ATOM 822 N N . HIS A 1 111 ? 18.440 7.734 -2.732 1.00 94.56 111 HIS A N 1
ATOM 823 C CA . HIS A 1 111 ? 18.365 6.306 -2.439 1.00 94.56 111 HIS A CA 1
ATOM 824 C C . HIS A 1 111 ? 18.629 5.479 -3.703 1.00 94.56 111 HIS A C 1
ATOM 826 O O . HIS A 1 111 ? 18.268 5.859 -4.816 1.00 94.56 111 HIS A O 1
ATOM 832 N N . SER A 1 112 ? 19.380 4.388 -3.559 1.00 92.44 112 SER A N 1
ATOM 833 C CA . SER A 1 112 ? 19.869 3.598 -4.706 1.00 92.44 112 SER A CA 1
ATOM 834 C C . SER A 1 112 ? 20.331 2.192 -4.321 1.0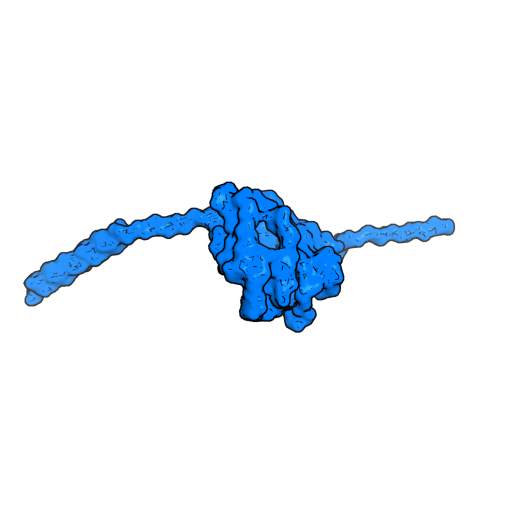0 92.44 112 SER A C 1
ATOM 836 O O . SER A 1 112 ? 21.109 1.571 -5.052 1.00 92.44 112 SER A O 1
ATOM 838 N N . GLY A 1 113 ? 19.898 1.698 -3.165 1.00 96.69 113 GLY A N 1
ATOM 839 C CA . GLY A 1 113 ? 20.046 0.308 -2.775 1.00 96.69 113 GLY A CA 1
ATOM 840 C C . GLY A 1 113 ? 19.204 -0.610 -3.656 1.00 96.69 113 GLY A C 1
ATOM 841 O O . GLY A 1 113 ? 18.263 -0.188 -4.327 1.00 96.69 113 GLY A O 1
ATOM 842 N N . VAL A 1 114 ? 19.594 -1.881 -3.678 1.00 97.81 114 VAL A N 1
ATOM 843 C CA . VAL A 1 114 ? 18.940 -2.918 -4.493 1.00 97.81 114 VAL A CA 1
ATOM 844 C C . VAL A 1 114 ? 17.602 -3.376 -3.916 1.00 97.81 114 VAL A C 1
ATOM 846 O O . VAL A 1 114 ? 16.826 -4.000 -4.626 1.00 97.81 114 VAL A O 1
ATOM 849 N N . ASP A 1 115 ? 17.324 -3.027 -2.664 1.00 98.12 115 ASP A N 1
ATOM 850 C CA . ASP A 1 115 ? 16.090 -3.360 -1.953 1.00 98.12 115 ASP A CA 1
ATOM 851 C C . ASP A 1 115 ? 15.367 -2.093 -1.465 1.00 98.12 115 ASP A C 1
ATOM 853 O O . ASP A 1 115 ? 14.465 -2.182 -0.642 1.00 98.12 115 ASP A O 1
ATOM 857 N N . ASP A 1 116 ? 15.778 -0.909 -1.931 1.00 98.25 116 ASP A N 1
ATOM 858 C CA . ASP A 1 116 ? 15.233 0.366 -1.462 1.00 98.25 116 ASP A CA 1
ATOM 859 C C . ASP A 1 116 ? 13.849 0.624 -2.080 1.00 98.25 116 ASP A C 1
ATOM 861 O O . ASP A 1 116 ? 13.701 0.644 -3.308 1.00 98.25 116 ASP A O 1
ATOM 865 N N . VAL A 1 117 ? 12.864 0.888 -1.219 1.00 98.44 117 VAL A N 1
ATOM 866 C CA . VAL A 1 117 ? 11.503 1.306 -1.581 1.00 98.44 117 VAL A CA 1
ATOM 867 C C . VAL A 1 117 ? 11.162 2.601 -0.841 1.00 98.44 117 VAL A C 1
ATOM 869 O O . VAL A 1 117 ? 11.348 2.702 0.373 1.00 98.44 117 VAL A O 1
ATOM 872 N N . ALA A 1 118 ? 10.673 3.610 -1.555 1.00 98.12 118 ALA A N 1
ATOM 873 C CA . ALA A 1 118 ? 10.181 4.852 -0.960 1.00 98.12 118 ALA A CA 1
ATOM 874 C C . ALA A 1 118 ? 8.657 4.809 -0.807 1.00 98.12 118 ALA A C 1
ATOM 876 O O . ALA A 1 118 ? 7.961 4.251 -1.654 1.00 98.12 118 ALA A O 1
ATOM 877 N N . VAL A 1 119 ? 8.135 5.420 0.258 1.00 98.31 119 VAL A N 1
ATOM 878 C CA . VAL A 1 119 ? 6.693 5.547 0.490 1.00 98.31 119 VAL A CA 1
ATOM 879 C C . VAL A 1 119 ? 6.260 6.993 0.271 1.00 98.31 119 VAL A C 1
ATOM 881 O O . VAL A 1 119 ? 6.851 7.923 0.811 1.00 98.31 119 VAL A O 1
ATOM 884 N N . GLY A 1 120 ? 5.210 7.201 -0.513 1.00 97.50 120 GLY A N 1
ATOM 885 C CA . GLY A 1 120 ? 4.531 8.483 -0.678 1.00 97.50 120 GLY A CA 1
ATOM 886 C C . GLY A 1 120 ? 3.121 8.418 -0.125 1.00 97.50 120 GLY A C 1
ATOM 887 O O . GLY A 1 120 ? 2.425 7.430 -0.333 1.00 97.50 120 GLY A O 1
ATOM 888 N N . ILE A 1 121 ? 2.677 9.468 0.562 1.00 97.44 121 ILE A N 1
ATOM 889 C CA . ILE A 1 121 ? 1.323 9.527 1.120 1.00 97.44 121 ILE A CA 1
ATOM 890 C C . ILE A 1 121 ? 0.621 10.780 0.618 1.00 97.44 121 ILE A C 1
ATOM 892 O O . ILE A 1 121 ? 1.107 11.897 0.791 1.00 97.44 121 ILE A O 1
ATOM 896 N N . ASN A 1 122 ? -0.553 10.589 0.025 1.00 96.19 122 ASN A N 1
ATOM 897 C CA . ASN A 1 122 ? -1.486 11.657 -0.288 1.00 96.19 122 ASN A CA 1
ATOM 898 C C . ASN A 1 122 ? -2.654 11.604 0.702 1.00 96.19 122 ASN A C 1
ATOM 900 O O . ASN A 1 122 ? -3.669 10.958 0.447 1.00 96.19 122 ASN A O 1
ATOM 904 N N . ASP A 1 123 ? -2.512 12.321 1.814 1.00 91.00 123 ASP A N 1
ATOM 905 C CA . ASP A 1 123 ? -3.496 12.415 2.904 1.00 91.00 123 ASP A CA 1
ATOM 906 C C . ASP A 1 123 ? -4.821 13.092 2.506 1.00 91.00 123 ASP A C 1
ATOM 908 O O . ASP A 1 123 ? -5.794 13.051 3.244 1.00 91.00 123 ASP A O 1
ATOM 912 N N . THR A 1 124 ? -4.896 13.707 1.324 1.00 93.31 124 THR A N 1
ATOM 913 C CA . THR A 1 124 ? -6.149 14.276 0.809 1.00 93.31 124 THR A CA 1
ATOM 914 C C . THR A 1 124 ? -7.022 13.215 0.139 1.00 93.31 124 THR A C 1
ATOM 916 O O . THR A 1 124 ? -8.241 13.362 0.082 1.00 93.31 124 THR A O 1
ATOM 919 N N . THR A 1 125 ? -6.400 12.166 -0.402 1.00 96.31 125 THR A N 1
ATOM 920 C CA . THR A 1 125 ? -7.089 11.080 -1.123 1.00 96.31 125 THR A CA 1
ATOM 921 C C . THR A 1 125 ? -7.008 9.743 -0.397 1.00 96.31 125 THR A C 1
ATOM 923 O O . THR A 1 125 ? -7.814 8.863 -0.668 1.00 96.31 125 THR A O 1
ATOM 926 N N . GLY A 1 126 ? -6.095 9.599 0.565 1.00 96.94 126 GLY A N 1
ATOM 927 C CA . GLY A 1 126 ? -5.831 8.339 1.253 1.00 96.94 126 GLY A CA 1
ATOM 928 C C . GLY A 1 126 ? -4.959 7.384 0.434 1.00 96.94 126 GLY A C 1
ATOM 929 O O . GLY A 1 126 ? -4.940 6.192 0.717 1.00 96.94 126 GLY A O 1
ATOM 930 N N . VAL A 1 127 ? -4.242 7.870 -0.583 1.00 98.00 127 VAL A N 1
ATOM 931 C CA . VAL A 1 127 ? -3.384 7.020 -1.421 1.00 98.00 127 VAL A CA 1
ATOM 932 C C . VAL A 1 127 ? -1.994 6.907 -0.805 1.00 98.00 127 VAL A C 1
ATOM 934 O O . VAL A 1 127 ? -1.287 7.908 -0.665 1.00 98.00 127 VAL A O 1
ATOM 937 N N . VAL A 1 128 ? -1.587 5.679 -0.489 1.00 98.31 128 VAL A N 1
ATOM 938 C CA . VAL A 1 128 ? -0.223 5.314 -0.093 1.00 98.31 128 VAL A CA 1
ATOM 939 C C . VAL A 1 128 ? 0.463 4.658 -1.288 1.00 98.31 128 VAL A C 1
ATOM 941 O O . VAL A 1 128 ? -0.051 3.701 -1.854 1.00 98.31 128 VAL A O 1
ATOM 944 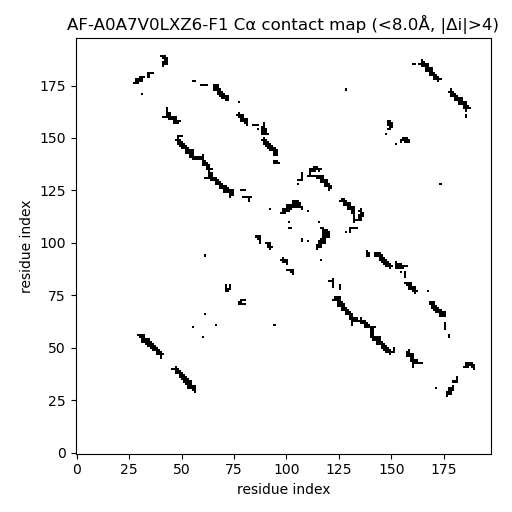N N . THR A 1 129 ? 1.607 5.185 -1.708 1.00 98.25 129 THR A N 1
ATOM 945 C CA . THR A 1 129 ? 2.370 4.739 -2.881 1.00 98.25 129 THR A CA 1
ATOM 946 C C . THR A 1 129 ? 3.699 4.157 -2.435 1.00 98.25 129 THR A C 1
ATOM 948 O O . THR A 1 129 ? 4.428 4.823 -1.716 1.00 98.25 129 THR A O 1
ATOM 951 N N . PHE A 1 130 ? 4.033 2.961 -2.897 1.00 98.44 130 PHE A N 1
ATOM 952 C CA . PHE A 1 130 ? 5.324 2.307 -2.719 1.00 98.44 130 PHE A CA 1
ATOM 953 C C . PHE A 1 130 ? 6.060 2.365 -4.053 1.00 98.44 130 PHE A C 1
ATOM 955 O O . PHE A 1 130 ? 5.554 1.837 -5.039 1.00 98.44 130 PHE A O 1
ATOM 962 N N . GLU A 1 131 ? 7.215 3.021 -4.102 1.00 98.06 131 GLU A N 1
ATOM 963 C CA . GLU A 1 131 ? 8.042 3.168 -5.303 1.00 98.06 131 GLU A CA 1
ATOM 964 C C . GLU A 1 131 ? 9.356 2.403 -5.145 1.00 98.06 131 GLU A C 1
ATOM 966 O O . GLU A 1 131 ? 10.124 2.659 -4.216 1.00 98.06 131 GLU A O 1
ATOM 971 N N . ALA A 1 132 ? 9.644 1.496 -6.076 1.00 98.06 132 ALA A N 1
ATOM 972 C CA . ALA A 1 132 ? 10.940 0.835 -6.164 1.00 98.06 132 ALA A CA 1
ATOM 973 C C . ALA A 1 132 ? 12.010 1.811 -6.674 1.00 98.06 132 ALA A C 1
ATOM 975 O O . ALA A 1 132 ? 11.879 2.392 -7.754 1.00 98.06 132 ALA A O 1
ATOM 976 N N . CYS A 1 133 ? 13.120 1.965 -5.950 1.00 97.94 133 CYS A N 1
ATOM 977 C CA . CYS A 1 133 ? 14.158 2.916 -6.343 1.00 97.94 133 CYS A CA 1
ATOM 978 C C . CYS A 1 133 ? 14.950 2.478 -7.588 1.00 97.94 133 CYS A C 1
ATOM 980 O O . CYS A 1 133 ? 14.916 1.333 -8.023 1.00 97.94 133 CYS A O 1
ATOM 982 N N . ALA A 1 134 ? 15.700 3.401 -8.199 1.00 96.44 134 ALA A N 1
ATOM 983 C CA . ALA A 1 134 ? 16.285 3.199 -9.534 1.00 96.44 134 ALA A CA 1
ATOM 984 C C . ALA A 1 134 ? 17.235 1.987 -9.677 1.00 96.44 134 ALA A C 1
ATOM 986 O O . ALA A 1 134 ? 17.429 1.492 -10.787 1.00 96.44 134 ALA A O 1
ATOM 987 N N . SER A 1 135 ? 17.846 1.525 -8.583 1.00 96.69 135 SER A N 1
ATOM 988 C CA . SER A 1 135 ? 18.728 0.345 -8.562 1.00 96.69 135 SER A CA 1
ATOM 989 C C . SER A 1 135 ? 18.040 -0.921 -8.047 1.00 96.69 135 SER A C 1
ATOM 991 O O . SER A 1 135 ? 18.724 -1.924 -7.833 1.00 96.69 135 SER A O 1
ATOM 993 N N . PHE A 1 136 ? 16.732 -0.865 -7.797 1.00 98.31 136 PHE A N 1
ATOM 994 C CA . PHE A 1 136 ? 15.964 -1.952 -7.213 1.00 98.31 136 PHE A CA 1
ATOM 995 C C . PHE A 1 136 ? 16.107 -3.238 -8.032 1.00 98.31 136 PHE A C 1
ATOM 997 O O . PHE A 1 136 ? 16.057 -3.237 -9.266 1.00 98.31 136 PHE A O 1
ATOM 1004 N N . ALA A 1 137 ? 16.313 -4.347 -7.332 1.00 98.50 137 ALA A N 1
ATOM 1005 C CA . ALA A 1 137 ? 16.347 -5.670 -7.913 1.00 98.50 137 ALA A CA 1
ATOM 1006 C C . ALA A 1 137 ? 14.915 -6.186 -8.065 1.00 98.50 137 ALA A C 1
ATOM 1008 O O . ALA A 1 137 ? 14.243 -6.442 -7.065 1.00 98.50 137 ALA A O 1
ATOM 1009 N N . SER A 1 138 ? 14.511 -6.369 -9.324 1.00 98.25 138 SER A N 1
ATOM 1010 C CA . SER A 1 138 ? 13.234 -6.953 -9.740 1.00 98.25 138 SER A CA 1
ATOM 1011 C C . SER A 1 138 ? 12.777 -8.099 -8.841 1.00 98.25 138 SER A C 1
ATOM 1013 O O . SER A 1 138 ? 13.558 -9.011 -8.539 1.00 98.25 138 SER A O 1
ATOM 1015 N N . SER A 1 139 ? 11.507 -8.064 -8.449 1.00 98.31 139 SER A N 1
ATOM 1016 C CA . SER A 1 139 ? 10.836 -9.204 -7.821 1.00 98.31 139 SER A CA 1
ATOM 1017 C C . SER A 1 139 ? 10.789 -10.423 -8.759 1.00 98.31 139 SER A C 1
ATOM 1019 O O . SER A 1 139 ? 11.022 -10.338 -9.969 1.00 98.31 139 SER A O 1
ATOM 1021 N N . SER A 1 140 ? 10.465 -11.602 -8.224 1.00 97.50 140 SER A N 1
ATOM 1022 C CA . SER A 1 140 ? 10.130 -12.733 -9.094 1.00 97.50 140 SER A CA 1
ATOM 1023 C C . SER A 1 140 ? 8.822 -12.473 -9.844 1.00 97.50 140 SER A C 1
ATOM 1025 O O . SER A 1 140 ? 7.916 -11.841 -9.313 1.00 97.50 140 SER A O 1
ATOM 1027 N N . SER A 1 141 ? 8.671 -13.035 -11.045 1.00 95.50 141 SER A N 1
ATOM 1028 C CA . SER A 1 141 ? 7.379 -12.959 -11.732 1.00 95.50 141 SER A CA 1
ATOM 1029 C C . SER A 1 141 ? 6.275 -13.638 -10.917 1.00 95.50 141 SER A C 1
ATOM 1031 O O . SER A 1 141 ? 6.512 -14.723 -10.381 1.00 95.50 141 SER A O 1
ATOM 1033 N N . ALA A 1 142 ? 5.091 -13.018 -10.870 1.00 95.81 142 ALA A N 1
ATOM 1034 C CA . ALA A 1 142 ? 3.975 -13.430 -10.017 1.00 95.81 142 ALA A CA 1
ATOM 1035 C C . ALA A 1 142 ? 4.365 -13.527 -8.531 1.00 95.81 142 ALA A C 1
ATOM 1037 O O . ALA A 1 142 ? 4.005 -14.479 -7.838 1.00 95.81 142 ALA A O 1
ATOM 1038 N N . ALA A 1 143 ? 5.186 -12.582 -8.062 1.00 97.75 143 ALA A N 1
ATOM 1039 C CA . ALA A 1 143 ? 5.524 -12.473 -6.652 1.00 97.75 143 ALA A CA 1
ATOM 1040 C C . ALA A 1 143 ? 4.272 -12.237 -5.798 1.00 97.75 143 ALA A C 1
ATOM 1042 O O . ALA A 1 143 ? 3.386 -11.472 -6.183 1.00 97.75 143 ALA A O 1
ATOM 1043 N N . THR A 1 144 ? 4.255 -12.847 -4.614 1.00 98.44 144 THR A N 1
ATOM 1044 C CA . THR A 1 144 ? 3.350 -12.458 -3.533 1.00 98.44 144 THR A CA 1
ATOM 1045 C C . THR A 1 144 ? 3.916 -11.211 -2.873 1.00 98.44 144 THR A C 1
ATOM 1047 O O . THR A 1 144 ? 5.032 -11.241 -2.351 1.00 98.44 144 THR A O 1
ATOM 1050 N N . VAL A 1 145 ? 3.149 -10.130 -2.903 1.00 98.62 145 VAL A N 1
ATOM 1051 C CA . VAL A 1 145 ? 3.460 -8.869 -2.239 1.00 98.62 145 VAL A CA 1
ATOM 1052 C C . VAL A 1 145 ? 2.711 -8.818 -0.912 1.00 98.62 145 VAL A C 1
ATOM 1054 O O . VAL A 1 145 ? 1.505 -9.051 -0.870 1.00 98.62 145 VAL A O 1
ATOM 1057 N N . ASN A 1 146 ? 3.430 -8.513 0.161 1.00 98.75 146 ASN A N 1
ATOM 1058 C CA . ASN A 1 146 ? 2.913 -8.169 1.476 1.00 98.75 146 ASN A CA 1
ATOM 1059 C C . ASN A 1 146 ? 3.288 -6.713 1.781 1.00 98.75 146 ASN A C 1
ATOM 1061 O O . ASN A 1 146 ? 4.453 -6.322 1.657 1.00 98.75 146 ASN A O 1
ATOM 1065 N N . ILE A 1 147 ? 2.284 -5.927 2.159 1.00 98.75 147 ILE A N 1
ATOM 1066 C CA . ILE A 1 147 ? 2.424 -4.560 2.638 1.00 98.75 147 ILE A CA 1
ATOM 1067 C C . ILE A 1 147 ? 1.840 -4.482 4.043 1.00 98.75 147 ILE A C 1
ATOM 1069 O O . ILE A 1 147 ? 0.632 -4.654 4.232 1.00 98.75 147 ILE A O 1
ATOM 1073 N N . GLU A 1 148 ? 2.667 -4.103 5.010 1.00 98.69 148 GLU A N 1
ATOM 1074 C CA . GLU A 1 148 ? 2.210 -3.843 6.370 1.00 98.69 148 GLU A CA 1
ATOM 1075 C C . GLU A 1 148 ? 2.151 -2.335 6.640 1.00 98.69 148 GLU A C 1
ATOM 1077 O O . GLU A 1 148 ? 3.070 -1.588 6.299 1.00 98.69 148 GLU A O 1
ATOM 1082 N N . TYR A 1 149 ? 1.078 -1.878 7.297 1.00 98.19 149 TYR A N 1
ATOM 1083 C CA . TYR A 1 149 ? 0.948 -0.496 7.771 1.00 98.19 149 TYR A CA 1
ATOM 1084 C C . TYR A 1 149 ? 0.575 -0.437 9.261 1.00 98.19 149 TYR A C 1
ATOM 1086 O O . TYR A 1 149 ? -0.457 -0.932 9.734 1.00 98.19 149 TYR A O 1
ATOM 1094 N N . GLY A 1 150 ? 1.433 0.233 10.019 1.00 97.38 150 GLY A N 1
ATOM 1095 C CA . GLY A 1 150 ? 1.270 0.671 11.389 1.00 97.38 150 GLY A CA 1
ATOM 1096 C C . GLY A 1 150 ? 1.941 -0.275 12.360 1.00 97.38 150 GLY A C 1
ATOM 1097 O O . GLY A 1 150 ? 3.092 -0.644 12.185 1.00 97.38 150 GLY A O 1
ATOM 1098 N N . THR A 1 151 ? 1.227 -0.682 13.407 1.00 96.56 151 THR A N 1
ATOM 1099 C CA . THR A 1 151 ? 1.754 -1.629 14.398 1.00 96.56 151 THR A CA 1
ATOM 1100 C C . THR A 1 151 ? 2.076 -3.017 13.842 1.00 96.56 151 THR A C 1
ATOM 1102 O O . THR A 1 151 ? 2.851 -3.713 14.490 1.00 96.56 151 THR A O 1
ATOM 1105 N N . SER A 1 152 ? 1.525 -3.409 12.682 1.00 94.25 152 SER A N 1
ATOM 1106 C CA . SER A 1 152 ? 1.937 -4.637 11.979 1.00 94.25 152 SER A CA 1
ATOM 1107 C C . SER A 1 152 ? 3.418 -4.546 11.586 1.00 94.25 152 SER A C 1
ATOM 1109 O O . SER A 1 152 ? 4.207 -5.325 12.107 1.00 94.25 152 SER A O 1
ATOM 1111 N N . ALA A 1 153 ? 3.804 -3.455 10.909 1.00 96.44 153 ALA A N 1
ATOM 1112 C CA . ALA A 1 153 ? 5.189 -3.125 10.546 1.00 96.44 153 ALA A CA 1
ATOM 1113 C C . ALA A 1 153 ? 6.099 -2.744 11.739 1.00 96.44 153 ALA A C 1
ATOM 1115 O O . ALA A 1 153 ? 7.281 -2.443 11.584 1.00 96.44 153 ALA A O 1
ATOM 1116 N N . GLY A 1 154 ? 5.559 -2.705 12.963 1.00 95.62 154 GLY A N 1
ATOM 1117 C CA . GLY A 1 154 ? 6.276 -2.273 14.169 1.00 95.62 154 GLY A CA 1
ATOM 1118 C C . GLY A 1 154 ? 6.220 -0.768 14.469 1.00 95.62 154 GLY A C 1
ATOM 1119 O O . GLY A 1 154 ? 6.819 -0.325 15.456 1.00 95.62 154 GLY A O 1
ATOM 1120 N N . GLY A 1 155 ? 5.477 0.009 13.680 1.00 96.38 155 GLY A N 1
ATOM 1121 C CA . GLY A 1 155 ? 5.249 1.440 13.875 1.00 96.38 155 GLY A CA 1
ATOM 1122 C C . GLY A 1 155 ? 4.112 1.766 14.844 1.00 96.38 155 GLY A C 1
ATOM 1123 O O . GLY A 1 155 ? 3.647 0.928 15.621 1.00 96.38 155 GLY A O 1
ATOM 1124 N N . THR A 1 156 ? 3.648 3.015 14.824 1.00 96.12 156 THR A N 1
ATOM 1125 C CA . THR A 1 156 ? 2.574 3.510 15.705 1.00 96.12 156 THR A CA 1
ATOM 1126 C C . THR A 1 156 ? 1.387 4.105 14.963 1.00 96.12 156 THR A C 1
ATOM 1128 O O . THR A 1 156 ? 0.260 4.044 15.479 1.00 96.12 156 THR A O 1
ATOM 1131 N N . ASN A 1 157 ? 1.622 4.673 13.784 1.00 97.50 157 ASN A N 1
ATOM 1132 C CA . ASN A 1 157 ? 0.611 5.407 13.039 1.00 97.50 157 ASN A CA 1
ATOM 1133 C C . ASN A 1 157 ? -0.195 4.448 12.185 1.00 97.50 157 ASN A C 1
ATOM 1135 O O . ASN A 1 157 ? 0.282 3.397 11.775 1.00 97.50 157 ASN A O 1
ATOM 1139 N N . ARG A 1 158 ? -1.477 4.743 12.035 1.00 96.81 158 ARG A N 1
ATOM 1140 C CA . ARG A 1 158 ? -2.468 3.755 11.621 1.00 96.81 158 ARG A CA 1
ATOM 1141 C C . ARG A 1 158 ? -3.556 4.415 10.806 1.00 96.81 158 ARG A C 1
ATOM 1143 O O . ARG A 1 158 ? -3.828 5.603 10.965 1.00 96.81 158 ARG A O 1
ATOM 1150 N N . VAL A 1 159 ? -4.231 3.602 10.013 1.00 97.75 159 VAL A N 1
ATOM 1151 C CA . VAL A 1 159 ? -5.405 4.022 9.259 1.00 97.75 159 VAL A CA 1
ATOM 1152 C C . VAL A 1 159 ? -6.623 3.957 10.172 1.00 97.75 159 VAL A C 1
ATOM 1154 O O . VAL A 1 159 ? -6.829 2.988 10.903 1.00 97.75 159 VAL A O 1
ATOM 1157 N N . THR A 1 160 ? -7.437 5.006 10.182 1.00 98.19 160 THR A N 1
ATOM 1158 C CA . THR A 1 160 ? -8.680 5.032 10.955 1.00 98.19 160 THR A CA 1
ATOM 1159 C C . THR A 1 160 ? -9.838 4.526 10.109 1.00 98.19 160 THR A C 1
ATOM 1161 O O . THR A 1 160 ? -10.106 5.053 9.031 1.00 98.19 160 THR A O 1
ATOM 1164 N N . ASN A 1 161 ? -10.560 3.534 10.634 1.00 98.12 161 ASN A N 1
ATOM 1165 C CA . ASN A 1 161 ? -11.760 2.989 10.004 1.00 98.12 161 ASN A CA 1
ATOM 1166 C C . ASN A 1 161 ? -12.842 4.062 9.802 1.00 98.12 161 ASN A C 1
ATOM 1168 O O . ASN A 1 161 ? -12.999 4.934 10.672 1.00 98.12 161 ASN A O 1
ATOM 1172 N N . PRO A 1 162 ? -13.665 3.955 8.740 1.00 97.62 162 PRO A N 1
ATOM 1173 C CA . PRO A 1 162 ? -14.770 4.875 8.508 1.00 97.62 162 PRO A CA 1
ATOM 1174 C C . PRO A 1 162 ? -15.746 4.916 9.684 1.00 97.62 162 PRO A C 1
ATOM 1176 O O . PRO A 1 162 ? -15.818 4.033 10.544 1.00 97.62 162 PRO A O 1
ATOM 1179 N N . THR A 1 163 ? -16.546 5.978 9.704 1.00 95.44 163 THR A N 1
ATOM 1180 C CA . THR A 1 163 ? -17.655 6.130 10.658 1.00 95.44 163 THR A CA 1
ATOM 1181 C C . THR A 1 163 ? -18.869 5.279 10.275 1.00 95.44 163 THR A C 1
ATOM 1183 O O . THR A 1 163 ? -19.624 4.848 11.150 1.00 95.44 163 THR A O 1
ATOM 1186 N N . ALA A 1 164 ? -19.071 5.045 8.976 1.00 93.88 164 ALA A N 1
ATOM 1187 C CA . ALA A 1 164 ? -20.171 4.250 8.454 1.00 93.88 164 ALA A CA 1
ATOM 1188 C C . ALA A 1 164 ? -19.890 2.745 8.597 1.00 93.88 164 ALA A C 1
ATOM 1190 O O . ALA A 1 164 ? -18.761 2.286 8.460 1.00 93.88 164 ALA A O 1
ATOM 1191 N N . GLN A 1 165 ? -20.945 1.985 8.903 1.00 93.75 165 GLN A N 1
ATOM 1192 C CA . GLN A 1 165 ? -20.905 0.526 9.000 1.00 93.75 165 GLN A CA 1
ATOM 1193 C C . GLN A 1 165 ? -21.375 -0.068 7.676 1.00 93.75 165 GLN A C 1
ATOM 1195 O O . GLN A 1 165 ? -22.571 -0.293 7.469 1.00 93.75 165 GLN A O 1
ATOM 1200 N N . ASN A 1 166 ? -20.440 -0.240 6.757 1.00 93.75 166 ASN A N 1
ATOM 1201 C CA . ASN A 1 166 ? -20.667 -0.786 5.431 1.00 93.75 166 ASN A CA 1
ATOM 1202 C C . ASN A 1 166 ? -19.427 -1.543 4.967 1.00 93.75 166 ASN A C 1
ATOM 1204 O O . ASN A 1 166 ? -18.359 -1.438 5.573 1.00 93.75 166 ASN A O 1
ATOM 1208 N N . ASP A 1 167 ? -19.589 -2.274 3.872 1.00 96.38 167 ASP A N 1
ATOM 1209 C CA . ASP A 1 167 ? -18.451 -2.777 3.123 1.00 96.38 167 ASP A CA 1
ATOM 1210 C C . ASP A 1 167 ? -17.824 -1.592 2.381 1.00 96.38 167 ASP A C 1
ATOM 1212 O O . ASP A 1 167 ? -18.515 -0.859 1.660 1.00 96.38 167 ASP A O 1
ATOM 1216 N N . VAL A 1 168 ? -16.537 -1.367 2.621 1.00 96.56 168 VAL A N 1
ATOM 1217 C CA . VAL A 1 168 ? -15.731 -0.325 1.981 1.00 96.56 168 VAL A CA 1
ATOM 1218 C C . VAL A 1 168 ? -14.565 -0.977 1.241 1.00 96.56 168 VAL A C 1
ATOM 1220 O O . VAL A 1 168 ? -13.927 -1.874 1.792 1.00 96.56 168 VAL A O 1
ATOM 1223 N N . PRO A 1 169 ? -14.299 -0.586 -0.012 1.00 97.25 169 PRO A N 1
ATOM 1224 C CA . PRO A 1 169 ? -13.166 -1.107 -0.757 1.00 97.25 169 PRO A CA 1
ATOM 1225 C C . PRO A 1 169 ? -11.864 -0.406 -0.354 1.00 97.25 169 PRO A C 1
ATOM 1227 O O . PRO A 1 169 ? -11.859 0.795 -0.085 1.00 97.25 169 PRO A O 1
ATOM 1230 N N . ILE A 1 170 ? -10.770 -1.159 -0.386 1.00 98.12 170 ILE A N 1
ATOM 1231 C CA . ILE A 1 170 ? -9.400 -0.663 -0.521 1.00 98.12 170 ILE A CA 1
ATOM 1232 C C . ILE A 1 170 ? -8.951 -1.059 -1.924 1.00 98.12 170 ILE A C 1
ATOM 1234 O O . ILE A 1 170 ? -9.047 -2.236 -2.287 1.00 98.12 170 ILE A O 1
ATOM 1238 N N . TYR A 1 171 ? -8.511 -0.093 -2.727 1.00 98.19 171 TYR A N 1
ATOM 1239 C CA . TYR A 1 171 ? -8.082 -0.362 -4.099 1.00 98.19 171 TYR A CA 1
ATOM 1240 C C . TYR A 1 171 ? -6.570 -0.518 -4.175 1.00 98.19 171 TYR A C 1
ATOM 1242 O O . TYR A 1 171 ? -5.819 0.187 -3.506 1.00 98.19 171 TYR A O 1
ATOM 1250 N N . LEU A 1 172 ? -6.140 -1.437 -5.029 1.00 97.88 172 LEU A N 1
ATOM 1251 C CA . LEU A 1 172 ? -4.747 -1.699 -5.336 1.00 97.88 172 LEU A CA 1
ATOM 1252 C C . LEU A 1 172 ? -4.519 -1.370 -6.811 1.00 97.88 172 LEU A C 1
ATOM 1254 O O . LEU A 1 172 ? -5.296 -1.782 -7.675 1.00 97.88 172 LEU A O 1
ATOM 1258 N N . ALA A 1 173 ? -3.468 -0.616 -7.108 1.00 96.38 173 ALA A N 1
ATOM 1259 C CA . ALA A 1 173 ? -3.088 -0.249 -8.472 1.00 96.38 173 ALA A CA 1
ATOM 1260 C C . ALA A 1 173 ? -1.597 0.106 -8.524 1.00 96.38 173 ALA A C 1
ATOM 1262 O O . ALA A 1 173 ? -0.859 -0.165 -7.581 1.00 96.38 173 ALA A O 1
ATOM 1263 N N . GLY A 1 174 ? -1.146 0.738 -9.608 1.00 93.56 174 GLY A N 1
ATOM 1264 C CA . GLY A 1 174 ? 0.214 1.248 -9.720 1.00 93.56 174 GLY A CA 1
ATOM 1265 C C . GLY A 1 174 ? 0.697 1.328 -11.161 1.00 93.56 174 GLY A C 1
ATOM 1266 O O . GLY A 1 174 ? -0.083 1.173 -12.105 1.00 93.56 174 GLY A O 1
ATOM 1267 N N . THR A 1 175 ? 1.991 1.575 -11.349 1.00 95.25 175 THR A N 1
ATOM 1268 C CA . THR A 1 175 ? 2.613 1.547 -12.685 1.00 95.25 175 THR A CA 1
ATOM 1269 C C . THR A 1 175 ? 3.060 0.153 -13.115 1.00 95.25 175 THR A C 1
ATOM 1271 O O . THR A 1 175 ? 3.287 -0.031 -14.308 1.00 95.25 175 THR A O 1
ATOM 1274 N N . VAL A 1 176 ? 3.066 -0.823 -12.195 1.00 92.38 176 VAL A N 1
ATOM 1275 C CA . VAL A 1 176 ? 3.214 -2.266 -12.491 1.00 92.38 176 VAL A CA 1
ATOM 1276 C C . VAL A 1 176 ? 2.204 -2.731 -13.552 1.00 92.38 176 VAL A C 1
ATOM 1278 O O . VAL A 1 176 ? 2.458 -3.651 -14.323 1.00 92.38 176 VAL A O 1
ATOM 1281 N N . GLY A 1 177 ? 1.055 -2.054 -13.628 1.00 87.31 177 GLY A N 1
ATOM 1282 C CA . GLY A 1 177 ? 0.038 -2.275 -14.653 1.00 87.31 177 GLY A CA 1
ATOM 1283 C C . GLY A 1 177 ? -1.084 -3.213 -14.222 1.00 87.31 177 GLY A C 1
ATOM 1284 O O . GLY A 1 177 ? -2.088 -3.276 -14.924 1.00 87.31 177 GLY A O 1
ATOM 1285 N N . ASP A 1 178 ? -0.951 -3.868 -13.072 1.00 93.25 178 ASP A N 1
ATOM 1286 C CA . ASP A 1 178 ? -2.007 -4.664 -12.453 1.00 93.25 178 ASP A CA 1
ATOM 1287 C C . ASP A 1 178 ? -2.906 -3.804 -11.547 1.00 93.25 178 ASP A C 1
ATOM 1289 O O . ASP A 1 178 ? -2.526 -2.714 -11.106 1.00 93.25 178 ASP A O 1
ATOM 1293 N N . SER A 1 179 ? -4.124 -4.279 -11.285 1.00 95.50 179 SER A N 1
ATOM 1294 C CA . SER A 1 179 ? -5.048 -3.634 -10.346 1.00 95.50 179 SER A CA 1
ATOM 1295 C C . SER A 1 179 ? -5.966 -4.642 -9.661 1.00 95.50 179 SER A C 1
ATOM 1297 O O . SER A 1 179 ? -6.216 -5.717 -10.196 1.00 95.50 179 SER A O 1
ATOM 1299 N N . GLY A 1 180 ? -6.488 -4.292 -8.491 1.00 96.25 180 GLY A N 1
ATOM 1300 C CA . GLY A 1 180 ? -7.351 -5.159 -7.692 1.00 96.25 180 GLY A CA 1
ATOM 1301 C C . GLY A 1 180 ? -8.047 -4.389 -6.578 1.00 96.25 180 GLY A C 1
ATOM 1302 O O . GLY A 1 180 ? -7.897 -3.169 -6.452 1.00 96.25 180 GLY A O 1
ATOM 1303 N N . SER A 1 181 ? -8.843 -5.081 -5.766 1.00 97.06 181 SER A N 1
ATOM 1304 C CA . SER A 1 181 ? -9.478 -4.451 -4.603 1.00 97.06 181 SER A CA 1
ATOM 1305 C C . SER A 1 181 ? -9.909 -5.461 -3.554 1.00 97.06 181 SER A C 1
ATOM 1307 O O . SER A 1 181 ? -10.440 -6.516 -3.895 1.00 97.06 181 SER A O 1
ATOM 1309 N N . VAL A 1 182 ? -9.808 -5.075 -2.283 1.00 96.94 182 VAL A N 1
ATOM 1310 C CA . VAL A 1 182 ? -10.325 -5.846 -1.147 1.00 96.94 182 VAL A CA 1
ATOM 1311 C C . VAL A 1 182 ? -11.511 -5.106 -0.541 1.00 96.94 182 VAL A C 1
ATOM 1313 O O . VAL A 1 182 ? -11.433 -3.911 -0.272 1.00 96.94 182 VAL A O 1
ATOM 1316 N N . ALA A 1 183 ? -12.621 -5.807 -0.308 1.00 96.75 183 ALA A N 1
ATOM 1317 C CA . ALA A 1 183 ? -13.769 -5.253 0.404 1.00 96.75 183 ALA A CA 1
ATOM 1318 C C . ALA A 1 183 ? -13.683 -5.577 1.901 1.00 96.75 183 ALA A C 1
ATOM 1320 O O . ALA A 1 183 ? -13.618 -6.744 2.287 1.00 96.75 183 ALA A O 1
ATOM 1321 N N . ILE A 1 184 ? -13.740 -4.543 2.738 1.00 97.12 184 ILE A N 1
ATOM 1322 C CA . ILE A 1 184 ? -13.652 -4.640 4.194 1.00 97.12 184 ILE A CA 1
ATOM 1323 C C . ILE A 1 184 ? -14.995 -4.292 4.822 1.00 97.12 184 ILE A C 1
ATOM 1325 O O . ILE A 1 184 ? -15.518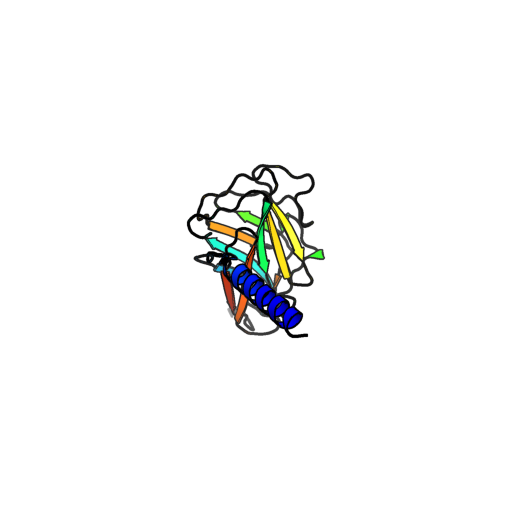 -3.196 4.625 1.00 97.12 184 ILE A O 1
ATOM 1329 N N . SER A 1 185 ? -15.529 -5.194 5.644 1.00 97.12 185 SER A N 1
ATOM 1330 C CA . SER A 1 185 ? -16.738 -4.934 6.427 1.00 97.12 185 SER A CA 1
ATOM 1331 C C . SER A 1 185 ? -16.419 -4.187 7.721 1.00 97.12 185 SER A C 1
ATOM 1333 O O . SER A 1 185 ? -15.759 -4.723 8.614 1.00 97.12 185 SER A O 1
ATOM 1335 N N . ILE A 1 186 ? -16.963 -2.979 7.869 1.00 97.62 186 ILE A N 1
ATOM 1336 C CA . ILE A 1 186 ? -16.813 -2.166 9.082 1.00 97.62 186 ILE A CA 1
ATOM 1337 C C . ILE A 1 186 ? -18.034 -2.326 9.988 1.00 97.62 186 ILE A C 1
ATOM 1339 O O . ILE A 1 186 ? -19.181 -2.198 9.554 1.00 97.62 186 ILE A O 1
ATOM 1343 N N . ILE A 1 187 ? -17.791 -2.601 11.271 1.00 97.31 187 ILE A N 1
ATOM 1344 C CA . ILE A 1 187 ? -18.829 -2.976 12.244 1.00 97.31 187 ILE A CA 1
ATOM 1345 C C . ILE A 1 187 ? -18.841 -2.056 13.469 1.00 97.31 187 ILE A C 1
ATOM 1347 O O . ILE A 1 187 ? -17.881 -1.346 13.759 1.00 97.31 187 ILE A O 1
ATOM 1351 N N . SER A 1 188 ? -19.942 -2.053 14.226 1.00 96.12 188 SER A N 1
ATOM 1352 C CA . SER A 1 188 ? -20.070 -1.210 15.426 1.00 96.12 188 SER A CA 1
ATOM 1353 C C . SER A 1 188 ? -19.145 -1.618 16.570 1.00 96.12 188 SER A C 1
ATOM 1355 O O . SER A 1 188 ? -18.713 -0.771 17.352 1.00 96.12 188 SER A O 1
ATOM 1357 N N . ASP A 1 189 ? -18.903 -2.919 16.722 1.00 94.69 189 ASP A N 1
ATOM 1358 C CA . ASP A 1 189 ? -18.015 -3.455 17.744 1.00 94.69 189 ASP A CA 1
ATOM 1359 C C . ASP A 1 189 ? -17.416 -4.781 17.284 1.00 94.69 189 ASP A C 1
ATOM 1361 O O . ASP A 1 189 ? -18.114 -5.629 16.736 1.00 94.69 189 ASP A O 1
ATOM 1365 N N . ASP A 1 190 ? -16.124 -4.934 17.527 1.00 93.75 190 ASP A N 1
ATOM 1366 C CA . ASP A 1 190 ? -15.300 -6.090 17.179 1.00 93.75 190 ASP A CA 1
ATOM 1367 C C . ASP A 1 190 ? -14.710 -6.755 18.440 1.00 93.75 190 ASP A C 1
ATOM 1369 O O . ASP A 1 190 ? -13.858 -7.636 18.343 1.00 93.75 190 ASP A O 1
ATOM 1373 N N . GLN A 1 191 ? -15.142 -6.333 19.638 1.00 91.81 191 GLN A N 1
ATOM 1374 C CA . GLN A 1 191 ? -14.736 -6.927 20.908 1.00 91.81 191 GLN A CA 1
ATOM 1375 C C . GLN A 1 191 ? -15.887 -7.673 21.579 1.00 91.81 191 GLN A C 1
ATOM 1377 O O . GLN A 1 191 ? -17.035 -7.229 21.607 1.00 91.81 191 GLN A O 1
ATOM 1382 N N . VAL A 1 192 ? -15.552 -8.794 22.216 1.00 88.06 192 VAL A N 1
ATOM 1383 C CA . VAL A 1 192 ? -16.463 -9.521 23.103 1.00 88.06 192 VAL A CA 1
ATOM 1384 C C . VAL A 1 192 ? -16.075 -9.220 24.545 1.00 88.06 192 VAL A C 1
ATOM 1386 O O . VAL A 1 192 ? -15.001 -9.606 25.006 1.00 88.06 192 VAL A O 1
ATOM 1389 N N . SER A 1 193 ? -16.954 -8.534 25.276 1.00 87.75 193 SER A N 1
ATOM 1390 C CA . SER A 1 193 ? -16.751 -8.297 26.706 1.00 87.75 193 SER A CA 1
ATOM 1391 C C . SER A 1 193 ? -17.031 -9.578 27.493 1.00 87.75 193 SER A C 1
ATOM 1393 O O . SER A 1 193 ? -18.148 -10.094 27.474 1.00 87.75 193 SER A O 1
ATOM 1395 N N . VAL A 1 194 ? -16.019 -10.095 28.192 1.00 89.50 194 VAL A N 1
ATOM 1396 C CA . VAL A 1 194 ? -16.153 -11.257 29.079 1.00 89.50 194 VAL A CA 1
ATOM 1397 C C . VAL A 1 194 ? -16.092 -10.780 30.524 1.00 89.50 194 VAL A C 1
ATOM 1399 O O . VAL A 1 194 ? -15.053 -10.321 30.994 1.00 89.50 194 VAL A O 1
ATOM 1402 N N . THR A 1 195 ? -17.203 -10.908 31.247 1.00 88.50 195 THR A N 1
ATOM 1403 C CA . THR A 1 195 ? -17.268 -10.629 32.685 1.00 88.50 195 THR A CA 1
ATOM 1404 C C . THR A 1 195 ? -17.353 -11.943 33.462 1.00 88.50 195 THR A C 1
ATOM 1406 O O . THR A 1 195 ? -18.342 -12.669 33.397 1.00 88.50 195 THR A O 1
ATOM 1409 N N . ALA A 1 196 ? -16.293 -12.274 34.204 1.00 77.81 196 ALA A N 1
ATOM 1410 C CA . ALA A 1 196 ? -16.295 -13.396 35.139 1.00 77.81 196 ALA A CA 1
ATOM 1411 C C . ALA A 1 196 ? -16.730 -12.904 36.528 1.00 77.81 196 ALA A C 1
ATOM 1413 O O . ALA A 1 196 ? -16.148 -11.960 37.060 1.00 77.81 196 ALA A O 1
ATOM 1414 N N . THR A 1 197 ? -17.742 -13.545 37.115 1.00 76.62 197 THR A N 1
ATOM 1415 C CA . THR A 1 197 ? -18.115 -13.343 38.525 1.00 76.62 197 THR A CA 1
ATOM 1416 C C . THR A 1 197 ? -17.636 -14.560 39.314 1.00 76.62 197 THR A C 1
ATOM 1418 O O . THR A 1 197 ? -17.902 -15.683 38.888 1.00 76.62 197 THR A O 1
ATOM 1421 N N . VAL A 1 198 ? -16.899 -14.334 40.409 1.00 72.38 198 VAL A N 1
ATOM 1422 C CA . VAL A 1 198 ? -16.440 -15.380 41.347 1.00 72.38 198 VAL A CA 1
ATOM 1423 C C . VAL A 1 198 ? -17.525 -15.678 42.370 1.00 72.38 198 VAL A C 1
ATOM 1425 O O . VAL A 1 198 ? -18.115 -14.700 42.882 1.00 72.38 198 VAL A O 1
#

Nearest PDB structures (foldseek):
  8owf-assembly1_A  TM=5.355E-01  e=2.858E-02  Clostridium perfringens
  8oye-assembly1_A  TM=5.354E-01  e=4.668E-02  Clostridium perfringens
  1ggy-assembly1_A  TM=4.737E-01  e=3.706E-01  Homo sapiens
  1qrk-assembly1_B  TM=3.960E-01  e=6.392E-01  Homo sapiens
  2wli-assembly1_B  TM=3.362E-01  e=1.615E+00  Paramagnetospirillum magnetotacticum

Foldseek 3Di:
DVVVVVVVVVVVVVVVVVVVVPPPPPLPAAAWAPWDWDWPDLAAQAFIKIKIKTWADAPFWQDAFKKKKKWQFVVVQFKAFPLVPDWQLQKWKDQVHTAGADEACPDCVPHADQRYWYWYADRNGRMIMIHHHRNHDIHPGRTMMIMIGAVVSPHHTGMTGGNDFAFDKIKMDIRSRYIYIDTRGHDNDDDDDDDDDD

Secondary structure (DSSP, 8-state):
-HHHHHHHHHHHHHHHHHHHTS------PPBPEEEEE--S--BTT-EE-EEEEEEPPTT----TT-EEEEE--GGGTS-B--GGG--GGGEEEESSSB-EEEESSSS-TT---TTEEEEEEETTTTEEEEEE-TT---PPTTPEEEEEESTTTT-S--EEPPSS-SEEEEEEEESSS-BEEEEEE-BS----------

Solvent-accessible surface area (backbone atoms only — not comparable to full-atom values): 10279 Å² total; per-residue (Å²): 109,76,74,56,55,53,53,53,52,52,51,51,54,51,51,54,54,52,64,69,66,54,78,83,77,74,80,81,55,44,53,47,38,81,63,45,70,55,61,78,46,46,23,40,67,32,70,18,24,37,41,35,34,31,26,43,31,87,86,36,49,61,38,49,67,27,33,42,30,44,31,34,35,28,70,76,65,40,28,45,50,48,43,94,76,47,49,47,51,20,43,39,46,29,38,85,50,83,42,42,62,76,34,61,80,49,53,48,82,96,50,62,44,50,45,28,28,16,29,23,66,40,63,75,42,18,35,40,33,42,30,29,13,78,48,24,62,60,40,52,65,38,26,48,37,40,40,24,35,1,56,68,37,68,25,81,46,34,39,26,37,25,78,62,72,44,74,43,66,36,39,36,35,48,69,66,42,39,35,43,70,41,78,44,70,30,34,90,68,76,77,83,89,82,85,85,83,133

pLDDT: mean 93.71, std 7.22, range [63.78, 98.75]

Sequence (198 aa):
MKKYLIKISATITILSLLALMLPIQIAQAGEYENETDVMTRLKASTASSHDIVFDLSSGTAFDATETITVDFGEDSSYFVVDGASSAIADFDFNDGTERTIVGVDGDCTGHSGVDDVAVGINDTTGVVTFEACASFASSSSAATVNIEYGTSAGGTNRVTNPTAQNDVPIYLAGTVGDSGSVAISIISDDQVSVTATV

Mean predicted aligned error: 6.28 Å

Radius of gyration: 22.86 Å; Cα contacts (8 Å, |Δi|>4): 487; chains: 1; bounding box: 41×42×97 Å